Protein AF-A0A2A5YF59-F1 (afdb_monomer)

Mean predicted aligned error: 19.96 Å

pLDDT: mean 75.87, std 20.62, range [28.53, 96.19]

Secondary structure (DSSP, 8-state):
-HHHHHHHHHHHHHTTT----HHHHHHHHHHHHHHHS-TTSPPPPHHHHHHHHHHHHHHGGGS-HHHHHHHHHHHGGG---HHHHHHHHTS-HHHHHHHHTT----HHHHHHHGGGS-HHHHHHHHH-SS--HHHHHHHHTS-GGGG------------------S-----------------PPPP--HHHHHHHHHHHHHHHHTS--TT--------PPPPPS---EEE-TTSBEEEESSS-HHHHTT-BSSSPPPTT--EE-HHHHHHHHTT--EEEEEEEE-SSTT-EEEEEEE-----TT-

Solvent-accessible surface area (backbone atoms only — not comparable to full-atom values): 18679 Å² total; per-residue (Å²): 130,65,71,62,59,53,51,49,52,47,63,70,51,37,70,84,78,45,94,71,52,67,67,57,55,44,50,52,45,51,50,51,41,42,71,39,34,27,86,92,50,78,68,52,58,67,69,63,52,49,53,44,50,52,50,42,61,71,40,50,83,80,48,55,69,67,55,53,31,50,52,36,55,73,43,27,74,53,36,37,16,69,66,58,50,51,56,36,27,70,48,58,68,69,36,7,42,46,31,51,76,32,46,45,70,60,38,66,58,48,38,71,44,53,86,75,46,37,46,62,30,51,43,45,48,69,73,45,88,82,60,37,71,56,26,52,61,51,51,66,74,57,59,73,77,40,69,60,79,77,82,66,85,75,75,84,79,77,96,75,92,74,89,79,78,94,81,86,83,83,85,89,80,86,90,85,82,92,79,88,75,81,86,73,83,85,77,90,54,69,64,57,56,50,54,48,50,53,52,47,50,53,54,53,70,70,46,75,71,94,83,70,85,74,94,67,83,66,88,73,73,77,59,60,95,69,66,56,72,43,57,51,98,75,28,33,24,74,43,63,80,53,65,66,58,87,82,50,49,70,47,40,38,52,48,49,44,55,95,96,49,57,18,20,36,66,66,39,12,52,26,48,75,68,65,41,58,50,70,71,28,47,30,38,38,70,64,77,73,71,43,45,83,43,75,43,65,52,70,73,82,78,64,92,89,112

Structure (mmCIF, N/CA/C/O backbone):
data_AF-A0A2A5YF59-F1
#
_entry.id   AF-A0A2A5YF59-F1
#
loop_
_atom_site.group_PDB
_atom_site.id
_atom_site.type_symbol
_atom_site.label_atom_id
_atom_site.label_alt_id
_atom_site.label_comp_id
_atom_site.label_asym_id
_atom_site.label_entity_id
_atom_site.label_seq_id
_atom_site.pdbx_PDB_ins_code
_atom_site.Cartn_x
_atom_site.Cartn_y
_atom_site.Cartn_z
_atom_site.occupancy
_atom_site.B_iso_or_equiv
_atom_site.auth_seq_id
_atom_site.auth_comp_id
_atom_site.auth_asym_id
_atom_site.auth_atom_id
_atom_site.pdbx_PDB_model_num
ATOM 1 N N . MET A 1 1 ? -22.361 -4.235 18.752 1.00 52.78 1 MET A N 1
ATOM 2 C CA . MET A 1 1 ? -22.429 -3.842 17.328 1.00 52.78 1 MET A CA 1
ATOM 3 C C . MET A 1 1 ? -22.377 -2.321 17.103 1.00 52.78 1 MET A C 1
ATOM 5 O O . MET A 1 1 ? -22.305 -1.911 15.962 1.00 52.78 1 MET A O 1
ATOM 9 N N . VAL A 1 2 ? -22.325 -1.484 18.154 1.00 52.00 2 VAL A N 1
ATOM 10 C CA . VAL A 1 2 ? -22.387 -0.007 18.033 1.00 52.00 2 VAL A CA 1
ATOM 11 C C . VAL A 1 2 ? -21.033 0.644 17.657 1.00 52.00 2 VAL A C 1
ATOM 13 O O . VAL A 1 2 ? -20.991 1.574 16.868 1.00 52.00 2 VAL A O 1
ATOM 16 N N . ARG A 1 3 ? -19.894 0.083 18.103 1.00 67.50 3 ARG A N 1
ATOM 17 C CA . ARG A 1 3 ? -18.553 0.694 17.927 1.00 67.50 3 ARG A CA 1
ATOM 18 C C . ARG A 1 3 ? -18.054 0.870 16.484 1.00 67.50 3 ARG A C 1
ATOM 20 O O . ARG A 1 3 ? -17.292 1.796 16.241 1.00 67.50 3 ARG A O 1
ATOM 27 N N . PHE A 1 4 ? -18.392 -0.036 15.564 1.00 71.12 4 PHE A N 1
ATOM 28 C CA . PHE A 1 4 ? -17.886 0.029 14.183 1.00 71.12 4 PHE A CA 1
ATOM 29 C C . PHE A 1 4 ? -18.561 1.154 13.400 1.00 71.12 4 PHE A C 1
ATOM 31 O O . PHE A 1 4 ? -17.877 1.976 12.797 1.00 71.12 4 PHE A O 1
ATOM 38 N N . ASN A 1 5 ? -19.889 1.229 13.504 1.00 73.88 5 ASN A N 1
ATOM 39 C CA . ASN A 1 5 ? -20.671 2.259 12.841 1.00 73.88 5 ASN A CA 1
ATOM 40 C C . ASN A 1 5 ? -20.285 3.660 13.353 1.00 73.88 5 ASN A C 1
ATOM 42 O O . ASN A 1 5 ? -20.086 4.576 12.562 1.00 73.88 5 ASN A O 1
ATOM 46 N N . ASP A 1 6 ? -20.042 3.807 14.663 1.00 75.75 6 ASP A N 1
ATOM 47 C CA . ASP A 1 6 ? -19.569 5.068 15.253 1.00 75.75 6 ASP A CA 1
ATOM 48 C C . ASP A 1 6 ? -18.185 5.492 14.722 1.00 75.75 6 ASP A C 1
ATOM 50 O O . ASP A 1 6 ? -17.967 6.668 14.419 1.00 75.75 6 ASP A O 1
ATOM 54 N N . LEU A 1 7 ? -17.242 4.548 14.581 1.00 75.62 7 LEU A N 1
ATOM 55 C CA . LEU A 1 7 ? -15.909 4.814 14.020 1.00 75.62 7 LEU A CA 1
ATOM 56 C C . LEU A 1 7 ? -15.996 5.207 12.545 1.00 75.62 7 LEU A C 1
ATOM 58 O O . LEU A 1 7 ? -15.374 6.186 12.137 1.00 75.62 7 LEU A O 1
ATOM 62 N N . MET A 1 8 ? -16.797 4.488 11.760 1.00 80.12 8 MET A N 1
ATOM 63 C CA . MET A 1 8 ? -17.016 4.793 10.350 1.00 80.12 8 MET A CA 1
ATOM 64 C C . MET A 1 8 ? -17.666 6.169 10.174 1.00 80.12 8 MET A C 1
ATOM 66 O O . MET A 1 8 ? -17.138 7.000 9.437 1.00 80.12 8 MET A O 1
ATOM 70 N N . HIS A 1 9 ? -18.749 6.461 10.900 1.00 78.69 9 HIS A N 1
ATOM 71 C CA . HIS A 1 9 ? -19.383 7.779 10.884 1.00 78.69 9 HIS A CA 1
ATOM 72 C C . HIS A 1 9 ? -18.416 8.884 11.303 1.00 78.69 9 HIS A C 1
ATOM 74 O O . HIS A 1 9 ? -18.425 9.956 10.703 1.00 78.69 9 HIS A O 1
ATOM 80 N N . THR A 1 10 ? -17.545 8.628 12.281 1.00 75.25 10 THR A N 1
ATOM 81 C CA . THR A 1 10 ? -16.514 9.588 12.688 1.00 75.25 10 THR A CA 1
ATOM 82 C C . THR A 1 10 ? -15.515 9.843 11.563 1.00 75.25 10 THR A C 1
ATOM 84 O O . THR A 1 10 ? -15.233 10.999 11.269 1.00 75.25 10 THR A O 1
ATOM 87 N N . VAL A 1 11 ? -15.009 8.803 10.893 1.00 73.00 11 VAL A N 1
ATOM 88 C CA . VAL A 1 11 ? -14.063 8.947 9.771 1.00 73.00 11 VAL A CA 1
ATOM 89 C C . VAL A 1 11 ? -14.709 9.676 8.591 1.00 73.00 11 VAL A C 1
ATOM 91 O O . VAL A 1 11 ? -14.098 10.574 8.010 1.00 73.00 11 VAL A O 1
ATOM 94 N N . LEU A 1 12 ? -15.962 9.347 8.270 1.00 75.69 12 LEU A N 1
ATOM 95 C CA . LEU A 1 12 ? -16.717 10.004 7.202 1.00 75.69 12 LEU A CA 1
ATOM 96 C C . LEU A 1 12 ? -17.060 11.465 7.550 1.00 75.69 12 LEU A C 1
ATOM 98 O O . LEU A 1 12 ? -17.022 12.325 6.674 1.00 75.69 12 LEU A O 1
ATOM 102 N N . ALA A 1 13 ? -17.338 11.779 8.821 1.00 71.12 13 ALA A N 1
ATOM 103 C CA . ALA A 1 13 ? -17.660 13.134 9.276 1.00 71.12 13 ALA A CA 1
ATOM 104 C C . ALA A 1 13 ? -16.427 14.016 9.541 1.00 71.12 13 ALA A C 1
ATOM 106 O O . ALA A 1 13 ? -16.534 15.246 9.485 1.00 71.12 13 ALA A O 1
ATOM 107 N N . ALA A 1 14 ? -15.268 13.418 9.839 1.00 61.59 14 ALA A N 1
ATOM 108 C CA . ALA A 1 14 ? -14.041 14.120 10.210 1.00 61.59 14 ALA A CA 1
ATOM 109 C C . ALA A 1 14 ? -13.565 15.093 9.121 1.00 61.59 14 ALA A C 1
ATOM 111 O O . ALA A 1 14 ? -13.028 16.148 9.451 1.00 61.59 14 ALA A O 1
ATOM 112 N N . GLU A 1 15 ? -13.811 14.824 7.840 1.00 56.94 15 GLU A N 1
ATOM 113 C CA . GLU A 1 15 ? -13.407 15.732 6.757 1.00 56.94 15 GLU A CA 1
ATOM 114 C C . GLU A 1 15 ? -14.079 17.109 6.842 1.00 56.94 15 GLU A C 1
ATOM 116 O O . GLU A 1 15 ? -13.433 18.125 6.598 1.00 56.94 15 GLU A O 1
ATOM 121 N N . ASN A 1 16 ? -15.350 17.173 7.248 1.00 52.47 16 ASN A N 1
ATOM 122 C CA . ASN A 1 16 ? -16.091 18.437 7.235 1.00 52.47 16 ASN A CA 1
ATOM 123 C C . ASN A 1 16 ? -15.632 19.420 8.322 1.00 52.47 16 ASN A C 1
ATOM 125 O O . ASN A 1 16 ? -16.051 20.576 8.307 1.00 52.47 16 ASN A O 1
ATOM 129 N N . ARG A 1 17 ? -14.828 18.976 9.301 1.00 51.97 17 ARG A N 1
ATOM 130 C CA . ARG A 1 17 ? -14.460 19.797 10.471 1.00 51.97 17 ARG A CA 1
ATOM 131 C C . ARG A 1 17 ? -13.005 19.696 10.915 1.00 51.97 17 ARG A C 1
ATOM 133 O O . ARG A 1 17 ? -12.557 20.581 11.637 1.00 51.97 17 ARG A O 1
ATOM 140 N N . SER A 1 18 ? -12.278 18.639 10.557 1.00 52.59 18 SER A N 1
ATOM 141 C CA . SER A 1 18 ? -10.942 18.372 11.100 1.00 52.59 18 SER A CA 1
ATOM 142 C C . SER A 1 18 ? -9.870 18.509 10.022 1.00 52.59 18 SER A C 1
ATOM 144 O O . SER A 1 18 ? -9.992 17.955 8.934 1.00 52.59 18 SER A O 1
ATOM 146 N N . GLY A 1 19 ? -8.793 19.234 10.328 1.00 58.47 19 GLY A N 1
ATOM 147 C CA . GLY A 1 19 ? -7.628 19.416 9.451 1.00 58.47 19 GLY A CA 1
ATOM 148 C C . GLY A 1 19 ? -6.766 18.156 9.274 1.00 58.47 19 GLY A C 1
ATOM 149 O O . GLY A 1 19 ? -5.544 18.259 9.208 1.00 58.47 19 GLY A O 1
ATOM 150 N N . LEU A 1 20 ? -7.373 16.966 9.260 1.00 63.41 20 LEU A N 1
ATOM 151 C CA . LEU A 1 20 ? -6.695 15.696 9.009 1.00 63.41 20 LEU A CA 1
ATOM 152 C C . LEU A 1 20 ? -6.166 15.647 7.570 1.00 63.41 20 LEU A C 1
ATOM 154 O O . LEU A 1 20 ? -6.836 16.061 6.623 1.00 63.41 20 LEU A O 1
ATOM 158 N N . SER A 1 21 ? -4.960 15.100 7.395 1.00 83.19 21 SER A N 1
ATOM 159 C CA . SER A 1 21 ? -4.373 14.950 6.062 1.00 83.19 21 SER A CA 1
ATOM 160 C C . SER A 1 21 ? -5.161 13.937 5.219 1.00 83.19 21 SER A C 1
ATOM 162 O O . SER A 1 21 ? -5.660 12.933 5.738 1.00 83.19 21 SER A O 1
ATOM 164 N N . ALA A 1 22 ? -5.223 14.152 3.900 1.00 86.19 22 ALA A N 1
ATOM 165 C CA . ALA A 1 22 ? -5.874 13.223 2.969 1.00 86.19 22 ALA A CA 1
ATOM 166 C C . ALA A 1 22 ? -5.293 11.797 3.056 1.00 86.19 22 ALA A C 1
ATOM 168 O O . ALA A 1 22 ? -6.031 10.821 2.941 1.00 86.19 22 ALA A O 1
ATOM 169 N N . VAL A 1 23 ? -3.987 11.678 3.325 1.00 86.81 23 VAL A N 1
ATOM 170 C CA . VAL A 1 23 ? -3.290 10.394 3.505 1.00 86.81 23 VAL A CA 1
ATOM 171 C C . VAL A 1 23 ? -3.780 9.663 4.758 1.00 86.81 23 VAL A C 1
ATOM 173 O O . VAL A 1 23 ? -3.965 8.448 4.730 1.00 86.81 23 VAL A O 1
ATOM 176 N N . THR A 1 24 ? -4.028 10.387 5.852 1.00 88.81 24 THR A N 1
ATOM 177 C CA . THR A 1 24 ? -4.543 9.794 7.094 1.00 88.81 24 THR A CA 1
ATOM 178 C C . THR A 1 24 ? -5.964 9.269 6.906 1.00 88.81 24 THR A C 1
ATOM 180 O O . THR A 1 24 ? -6.237 8.130 7.275 1.00 88.81 24 THR A O 1
ATOM 183 N N . LEU A 1 25 ? -6.848 10.056 6.282 1.00 89.94 25 LEU A N 1
ATOM 184 C CA . LEU A 1 25 ? -8.227 9.632 5.998 1.00 89.94 25 LEU A CA 1
ATOM 185 C C . LEU A 1 25 ? -8.266 8.434 5.042 1.00 89.94 25 LEU A C 1
ATOM 187 O O . LEU A 1 25 ? -9.056 7.513 5.238 1.00 89.94 25 LEU A O 1
ATOM 191 N N . TRP A 1 26 ? -7.383 8.419 4.040 1.00 93.81 26 TRP A N 1
ATOM 192 C CA . TRP A 1 26 ? -7.228 7.288 3.128 1.00 93.81 26 TRP A CA 1
ATOM 193 C C . TRP A 1 26 ? -6.866 6.010 3.883 1.00 93.81 26 TRP A C 1
ATOM 195 O O . TRP A 1 26 ? -7.564 5.008 3.748 1.00 93.81 26 TRP A O 1
ATOM 205 N N . ARG A 1 27 ? -5.821 6.056 4.721 1.00 93.38 27 ARG A N 1
ATOM 206 C CA . ARG A 1 27 ? -5.392 4.905 5.530 1.00 93.38 27 ARG A CA 1
ATOM 207 C C . ARG A 1 27 ? -6.504 4.415 6.452 1.00 93.38 27 ARG A C 1
ATOM 209 O O . ARG A 1 27 ? -6.772 3.225 6.469 1.00 93.38 27 ARG A O 1
ATOM 216 N N . GLN A 1 28 ? -7.225 5.322 7.113 1.00 90.75 28 GLN A N 1
ATOM 217 C CA . GLN A 1 28 ? -8.364 4.958 7.963 1.00 90.75 28 GLN A CA 1
ATOM 218 C C . GLN A 1 28 ? -9.474 4.230 7.190 1.00 90.75 28 GLN A C 1
ATOM 220 O O . GLN A 1 28 ? -9.978 3.214 7.661 1.00 90.75 28 GLN A O 1
ATOM 225 N N . CYS A 1 29 ? -9.841 4.708 5.996 1.00 93.69 29 CYS A N 1
ATOM 226 C CA . CYS A 1 29 ? -10.851 4.043 5.165 1.00 93.69 29 CYS A CA 1
ATOM 227 C C . CYS A 1 29 ? -10.374 2.660 4.695 1.00 93.69 29 CYS A C 1
ATOM 229 O O . CYS A 1 29 ? -11.133 1.691 4.742 1.00 93.69 29 CYS A O 1
ATOM 231 N N . VAL A 1 30 ? -9.106 2.557 4.283 1.00 95.12 30 VAL A N 1
ATOM 232 C CA . VAL A 1 30 ? -8.488 1.279 3.912 1.00 95.12 30 VAL A CA 1
ATOM 233 C C . VAL A 1 30 ? -8.468 0.311 5.097 1.00 95.12 30 VAL A C 1
ATOM 235 O O . VAL A 1 30 ? -8.823 -0.853 4.928 1.00 95.12 30 VAL A O 1
ATOM 238 N N . ASP A 1 31 ? -8.103 0.771 6.291 1.00 92.62 31 ASP A N 1
ATOM 239 C CA . ASP A 1 31 ? -8.040 -0.061 7.493 1.00 92.62 31 ASP A CA 1
ATOM 240 C C . ASP A 1 31 ? -9.421 -0.576 7.906 1.00 92.62 31 ASP A C 1
ATOM 242 O O . ASP A 1 31 ? -9.550 -1.751 8.254 1.00 92.62 31 ASP A O 1
ATOM 246 N N . LEU A 1 32 ? -10.463 0.261 7.821 1.00 92.50 32 LEU A N 1
ATOM 247 C CA . LEU A 1 32 ? -11.843 -0.158 8.088 1.00 92.50 32 LEU A CA 1
ATOM 248 C C . LEU A 1 32 ? -12.274 -1.273 7.126 1.00 92.50 32 LEU A C 1
ATOM 250 O O . LEU A 1 32 ? -12.745 -2.319 7.574 1.00 92.50 32 LEU A O 1
ATOM 254 N N . LEU A 1 33 ? -12.040 -1.102 5.823 1.00 92.88 33 LEU A N 1
ATOM 255 C CA . LEU A 1 33 ? -12.350 -2.137 4.834 1.00 92.88 33 LEU A CA 1
ATOM 256 C C . LEU A 1 33 ? -11.516 -3.408 5.057 1.00 92.88 33 LEU A C 1
ATOM 258 O O . LEU A 1 33 ? -12.057 -4.509 5.050 1.00 92.88 33 LEU A O 1
ATOM 262 N N . ALA A 1 34 ? -10.214 -3.294 5.325 1.00 91.50 34 ALA A N 1
ATOM 263 C CA . ALA A 1 34 ? -9.344 -4.452 5.538 1.00 91.50 34 ALA A CA 1
ATOM 264 C C . ALA A 1 34 ? -9.721 -5.269 6.789 1.00 91.50 34 ALA A C 1
ATOM 266 O O . ALA A 1 34 ? -9.528 -6.488 6.825 1.00 91.50 34 ALA A O 1
ATOM 267 N N . GLN A 1 35 ? -10.251 -4.610 7.822 1.00 89.50 35 GLN A N 1
ATOM 268 C CA . GLN A 1 35 ? -10.677 -5.260 9.060 1.00 89.50 35 GLN A CA 1
ATOM 269 C C . GLN A 1 35 ? -12.061 -5.912 8.944 1.00 89.50 35 GLN A C 1
ATOM 271 O O . GLN A 1 35 ? -12.265 -6.984 9.527 1.00 89.50 35 GLN A O 1
ATOM 276 N N . HIS A 1 36 ? -12.987 -5.285 8.209 1.00 88.50 36 HIS A N 1
ATOM 277 C CA . HIS A 1 36 ? -14.412 -5.626 8.249 1.00 88.50 36 HIS A CA 1
ATOM 278 C C . HIS A 1 36 ? -14.965 -6.254 6.964 1.00 88.50 36 HIS A C 1
ATOM 280 O O . HIS A 1 36 ? -15.840 -7.111 7.056 1.00 88.50 36 HIS A O 1
ATOM 286 N N . ASP A 1 37 ? -14.433 -5.927 5.786 1.00 88.06 37 ASP A N 1
ATOM 287 C CA . ASP A 1 37 ? -14.817 -6.570 4.523 1.00 88.06 37 ASP A CA 1
ATOM 288 C C . ASP A 1 37 ? -13.999 -7.850 4.317 1.00 88.06 37 ASP A C 1
ATOM 290 O O . ASP A 1 37 ? -13.105 -7.912 3.478 1.00 88.06 37 ASP A O 1
ATOM 294 N N . ARG A 1 38 ? -14.234 -8.875 5.144 1.00 82.31 38 ARG A N 1
ATOM 295 C CA . ARG A 1 38 ? -13.498 -10.141 5.054 1.00 82.31 38 ARG A CA 1
ATOM 296 C C . ARG A 1 38 ? -14.396 -11.307 4.675 1.00 82.31 38 ARG A C 1
ATOM 298 O O . ARG A 1 38 ? -15.416 -11.546 5.308 1.00 82.31 38 ARG A O 1
ATOM 305 N N . ALA A 1 39 ? -13.925 -12.106 3.721 1.00 72.56 39 ALA A N 1
ATOM 306 C CA . ALA A 1 39 ? -14.601 -13.318 3.260 1.00 72.56 39 ALA A CA 1
ATOM 307 C C . ALA A 1 39 ? -14.790 -14.400 4.341 1.00 72.56 39 ALA A C 1
ATOM 309 O O . ALA A 1 39 ? -15.652 -15.261 4.206 1.00 72.56 39 ALA A O 1
ATOM 310 N N . ASP A 1 40 ? -13.968 -14.388 5.395 1.00 72.62 40 ASP A N 1
ATOM 311 C CA . ASP A 1 40 ? -13.995 -15.368 6.487 1.00 72.62 40 ASP A CA 1
ATOM 312 C C . ASP A 1 40 ? -14.854 -14.931 7.688 1.00 72.62 40 ASP A C 1
ATOM 314 O O . ASP A 1 40 ? -14.865 -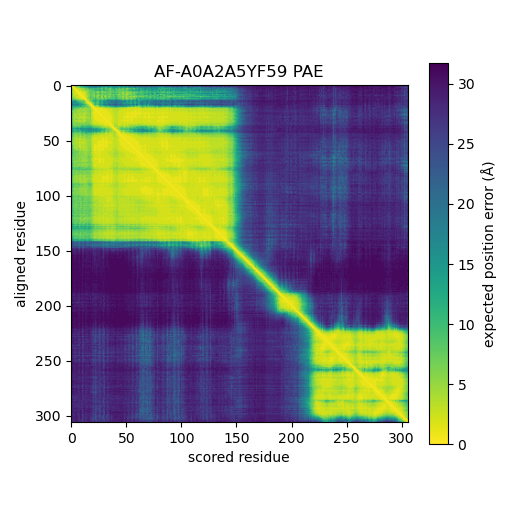15.608 8.718 1.00 72.62 40 ASP A O 1
ATOM 318 N N . ARG A 1 41 ? -15.559 -13.796 7.590 1.00 74.38 41 ARG A N 1
ATOM 319 C CA . ARG A 1 41 ? -16.401 -13.230 8.655 1.00 74.38 41 ARG A CA 1
ATOM 320 C C . ARG A 1 41 ? -17.742 -12.752 8.096 1.00 74.38 41 ARG A C 1
ATOM 322 O O . ARG A 1 41 ? -17.963 -12.787 6.892 1.00 74.38 41 ARG A O 1
ATOM 329 N N . SER A 1 42 ? -18.643 -12.308 8.981 1.00 69.81 42 SER A N 1
ATOM 330 C CA . SER A 1 42 ? -19.843 -11.578 8.554 1.00 69.81 42 SER A CA 1
ATOM 331 C C . SER A 1 42 ? -19.432 -10.432 7.642 1.00 69.81 42 SER A C 1
ATOM 333 O O . SER A 1 42 ? -18.649 -9.575 8.055 1.00 69.81 42 SER A O 1
ATOM 335 N N . ALA A 1 43 ? -19.971 -10.449 6.426 1.00 72.12 43 ALA A N 1
ATOM 336 C CA . ALA A 1 43 ? -19.741 -9.408 5.447 1.00 72.12 43 ALA A CA 1
ATOM 337 C C . ALA A 1 43 ? -20.202 -8.055 6.002 1.00 72.12 43 ALA A C 1
ATOM 339 O O . ALA A 1 43 ? -21.252 -7.952 6.645 1.00 72.12 43 ALA A O 1
ATOM 340 N N . MET A 1 44 ? -19.390 -7.031 5.753 1.00 84.94 44 MET A N 1
ATOM 341 C CA . MET A 1 44 ? -19.785 -5.640 5.925 1.00 84.94 44 MET A CA 1
ATOM 342 C C . MET A 1 44 ? -21.049 -5.368 5.091 1.00 84.94 44 MET A C 1
ATOM 344 O O . MET A 1 44 ? -21.119 -5.869 3.966 1.00 84.94 44 MET A O 1
ATOM 348 N N . PRO A 1 45 ? -22.038 -4.608 5.599 1.00 88.19 45 PRO A N 1
ATOM 349 C CA . PRO A 1 45 ? -23.197 -4.224 4.801 1.00 88.19 45 PRO A CA 1
ATOM 350 C C . PRO A 1 45 ? -22.765 -3.513 3.515 1.00 88.19 45 PRO A C 1
ATOM 352 O O . PRO A 1 45 ? -21.855 -2.680 3.546 1.00 88.19 45 PRO A O 1
ATOM 355 N N . ASP A 1 46 ? -23.428 -3.828 2.402 1.00 88.44 46 ASP A N 1
ATOM 356 C CA . ASP A 1 46 ? -23.052 -3.309 1.082 1.00 88.44 46 ASP A CA 1
ATOM 357 C C . ASP A 1 46 ? -23.042 -1.771 1.054 1.00 88.44 46 ASP A C 1
ATOM 359 O O . ASP A 1 46 ? -22.084 -1.181 0.566 1.00 88.44 46 ASP A O 1
ATOM 363 N N . GLU A 1 47 ? -24.035 -1.127 1.678 1.00 89.31 47 GLU A N 1
ATOM 364 C CA . GLU A 1 47 ? -24.140 0.338 1.755 1.00 89.31 47 GLU A CA 1
ATOM 365 C C . GLU A 1 47 ? -22.925 0.988 2.434 1.00 89.31 47 GLU A C 1
ATOM 367 O O . GLU A 1 47 ? -22.362 1.961 1.935 1.00 89.31 47 GLU A O 1
ATOM 372 N N . GLU A 1 48 ? -22.486 0.444 3.571 1.00 89.12 48 GLU A N 1
ATOM 373 C CA . GLU A 1 48 ? -21.345 0.979 4.316 1.00 89.12 48 GLU A CA 1
ATOM 374 C C . GLU A 1 48 ? -20.043 0.801 3.529 1.00 89.12 48 GLU A C 1
ATOM 376 O O . GLU A 1 48 ? -19.175 1.681 3.493 1.00 89.12 48 GLU A O 1
ATOM 381 N N . ARG A 1 49 ? -19.902 -0.363 2.892 1.00 92.56 49 ARG A N 1
ATOM 382 C CA . ARG A 1 49 ? -18.748 -0.695 2.065 1.00 92.56 49 ARG A CA 1
ATOM 383 C C . ARG A 1 49 ? -18.650 0.245 0.868 1.00 92.56 49 ARG A C 1
ATOM 385 O O . ARG A 1 49 ? -17.564 0.758 0.598 1.00 92.56 49 ARG A O 1
ATOM 392 N N . ASP A 1 50 ? -19.764 0.491 0.190 1.00 93.00 50 ASP A N 1
ATOM 393 C CA . ASP A 1 50 ? -19.824 1.367 -0.977 1.00 93.00 50 ASP A CA 1
ATOM 394 C C . ASP A 1 50 ? -19.495 2.817 -0.587 1.00 93.00 50 ASP A C 1
ATOM 396 O O . ASP A 1 50 ? -18.672 3.450 -1.246 1.00 93.00 50 ASP A O 1
ATOM 400 N N . LEU A 1 51 ? -19.982 3.299 0.566 1.00 93.81 51 LEU A N 1
ATOM 401 C CA . LEU A 1 51 ? -19.604 4.612 1.111 1.00 93.81 51 LEU A CA 1
ATOM 402 C C . LEU A 1 51 ? -18.090 4.751 1.341 1.00 93.81 51 LEU A C 1
ATOM 404 O O . LEU A 1 51 ? -17.503 5.788 1.019 1.00 93.81 51 LEU A O 1
ATOM 408 N N . LEU A 1 52 ? -17.431 3.725 1.891 1.00 93.88 52 LEU A N 1
ATOM 409 C CA . LEU A 1 52 ? -15.976 3.738 2.079 1.00 93.88 52 LEU A CA 1
ATOM 410 C C . LEU A 1 52 ? -15.215 3.666 0.748 1.00 93.88 52 LEU A C 1
ATOM 412 O O . LEU A 1 52 ? -14.177 4.315 0.603 1.00 93.88 52 LEU A O 1
ATOM 416 N N . LEU A 1 53 ? -15.710 2.910 -0.233 1.00 95.56 53 LEU A N 1
ATOM 417 C CA . LEU A 1 53 ? -15.100 2.828 -1.563 1.00 95.56 53 LEU A CA 1
ATOM 418 C C . LEU A 1 53 ? -15.227 4.145 -2.335 1.00 95.56 53 LEU A C 1
ATOM 420 O O . LEU A 1 53 ? -14.235 4.604 -2.908 1.00 95.56 53 LEU A O 1
ATOM 424 N N . ASP A 1 54 ? -16.392 4.790 -2.294 1.00 95.31 54 ASP A N 1
ATOM 425 C CA . ASP A 1 54 ? -16.617 6.122 -2.866 1.00 95.31 54 ASP A CA 1
ATOM 426 C C . ASP A 1 54 ? -15.698 7.153 -2.212 1.00 95.31 54 ASP A C 1
ATOM 428 O O . ASP A 1 54 ? -15.067 7.984 -2.877 1.00 95.31 54 ASP A O 1
ATOM 432 N N . ARG A 1 55 ? -15.538 7.045 -0.891 1.00 93.31 55 ARG A N 1
ATOM 433 C CA . ARG A 1 55 ? -14.623 7.888 -0.132 1.00 93.31 55 ARG A CA 1
ATOM 434 C C . ARG A 1 55 ? -13.174 7.707 -0.573 1.00 93.31 55 ARG A C 1
ATOM 436 O O . ARG A 1 55 ? -12.469 8.696 -0.791 1.00 93.31 55 ARG A O 1
ATOM 443 N N . LEU A 1 56 ? -12.725 6.465 -0.734 1.00 96.19 56 LEU A N 1
ATOM 444 C CA . LEU A 1 56 ? -11.398 6.178 -1.271 1.00 96.19 56 LEU A CA 1
ATOM 445 C C . LEU A 1 56 ? -11.253 6.716 -2.699 1.00 96.19 56 LEU A C 1
ATOM 447 O O . LEU A 1 56 ? -10.241 7.342 -3.006 1.00 96.19 56 LEU A O 1
ATOM 451 N N . ALA A 1 57 ? -12.255 6.556 -3.564 1.00 95.50 57 ALA A N 1
ATOM 452 C CA . ALA A 1 57 ? -12.217 7.091 -4.924 1.00 95.50 57 ALA A CA 1
ATOM 453 C C . ALA A 1 57 ? -12.037 8.621 -4.943 1.00 95.50 57 ALA A C 1
ATOM 455 O O . ALA A 1 57 ? -11.210 9.123 -5.706 1.00 95.50 57 ALA A O 1
ATOM 456 N N . ALA A 1 58 ? -12.722 9.347 -4.053 1.00 94.06 58 ALA A N 1
ATOM 457 C CA . ALA A 1 58 ? -12.593 10.800 -3.906 1.00 94.06 58 ALA A CA 1
ATOM 458 C C . ALA A 1 58 ? -11.227 11.246 -3.344 1.00 94.06 58 ALA A C 1
ATOM 460 O O . ALA A 1 58 ? -10.726 12.323 -3.679 1.00 94.06 58 ALA A O 1
ATOM 461 N N . LEU A 1 59 ? -10.605 10.429 -2.488 1.00 93.12 59 LEU A N 1
ATOM 462 C CA . LEU A 1 59 ? -9.280 10.699 -1.922 1.00 93.12 59 LEU A CA 1
ATOM 463 C C . LEU A 1 59 ? -8.140 10.337 -2.882 1.00 93.12 59 LEU A C 1
ATOM 465 O O . LEU A 1 59 ? -7.105 11.001 -2.858 1.00 93.12 59 LEU A O 1
ATOM 469 N N . ARG A 1 60 ? -8.324 9.338 -3.755 1.00 93.38 60 ARG A N 1
ATOM 470 C CA . ARG A 1 60 ? -7.311 8.837 -4.702 1.00 93.38 60 ARG A CA 1
ATOM 471 C C . ARG A 1 60 ? -6.521 9.939 -5.435 1.00 93.38 60 ARG A C 1
ATOM 473 O O . ARG A 1 60 ? -5.292 9.841 -5.408 1.00 93.38 60 ARG A O 1
ATOM 480 N N . PRO A 1 61 ? -7.136 10.972 -6.056 1.00 92.19 61 PRO A N 1
ATOM 481 C CA . PRO A 1 61 ? -6.390 12.014 -6.773 1.00 92.19 61 PRO A CA 1
ATOM 482 C C . PRO A 1 61 ? -5.559 12.930 -5.861 1.00 92.19 61 PRO A C 1
ATOM 484 O O . PRO A 1 61 ? -4.650 13.596 -6.344 1.00 92.19 61 PRO A O 1
ATOM 487 N N . LYS A 1 62 ? -5.837 12.961 -4.551 1.00 89.81 62 LYS A N 1
ATOM 488 C CA . LYS A 1 62 ? -5.081 13.748 -3.560 1.00 89.81 62 LYS A CA 1
ATOM 489 C C . LYS A 1 62 ? -3.827 13.022 -3.059 1.00 89.81 62 LYS A C 1
ATOM 491 O O . LYS A 1 62 ? -3.028 13.621 -2.344 1.00 89.81 62 LYS A O 1
ATOM 496 N N . LEU A 1 63 ? -3.675 11.735 -3.381 1.00 90.88 63 LEU A N 1
ATOM 497 C CA . LEU A 1 63 ? -2.528 10.921 -2.990 1.00 90.88 63 LEU A CA 1
ATOM 498 C C . LEU A 1 63 ? -1.570 10.735 -4.166 1.00 90.88 63 LEU A C 1
ATOM 500 O O . LEU A 1 63 ? -1.989 10.535 -5.308 1.00 90.88 63 LEU A O 1
ATOM 504 N N . SER A 1 64 ? -0.272 10.711 -3.873 1.00 90.94 64 SER A N 1
ATOM 505 C CA . SER A 1 64 ? 0.724 10.277 -4.847 1.00 90.94 64 SER A CA 1
ATOM 506 C C . SER A 1 64 ? 0.643 8.765 -5.074 1.00 90.94 64 SER A C 1
ATOM 508 O O . SER A 1 64 ? 0.198 7.997 -4.217 1.00 90.94 64 SER A O 1
ATOM 510 N N . GLU A 1 65 ? 1.110 8.315 -6.236 1.00 87.06 65 GLU A N 1
ATOM 511 C CA . GLU A 1 65 ? 1.222 6.888 -6.552 1.00 87.06 65 GLU A CA 1
ATOM 512 C C . GLU A 1 65 ? 2.059 6.143 -5.499 1.00 87.06 65 GLU A C 1
ATOM 514 O O . GLU A 1 65 ? 1.650 5.089 -5.013 1.00 87.06 65 GLU A O 1
ATOM 519 N N . THR A 1 66 ? 3.164 6.748 -5.053 1.00 84.38 66 THR A N 1
ATOM 520 C CA . THR A 1 66 ? 4.030 6.222 -3.989 1.00 84.38 66 THR A CA 1
ATOM 521 C C . THR A 1 66 ? 3.277 6.007 -2.677 1.00 84.38 66 THR A C 1
ATOM 523 O O . THR A 1 66 ? 3.444 4.967 -2.045 1.00 84.38 66 THR A O 1
ATOM 526 N N . GLN A 1 67 ? 2.410 6.942 -2.273 1.00 89.81 67 GLN A N 1
ATOM 527 C CA . GLN A 1 67 ? 1.600 6.803 -1.055 1.00 89.81 67 GLN A CA 1
ATOM 528 C C . GLN A 1 67 ? 0.581 5.658 -1.170 1.00 89.81 67 GLN A C 1
ATOM 530 O O . GLN A 1 67 ? 0.371 4.908 -0.210 1.00 89.81 67 GLN A O 1
ATOM 535 N N . ARG A 1 68 ? -0.027 5.481 -2.352 1.00 94.44 68 ARG A N 1
ATOM 536 C CA . ARG A 1 68 ? -0.954 4.367 -2.608 1.00 94.44 68 ARG A CA 1
ATOM 537 C C . ARG A 1 68 ? -0.235 3.016 -2.597 1.00 94.44 68 ARG A C 1
ATOM 539 O O . ARG A 1 68 ? -0.730 2.080 -1.971 1.00 94.44 68 ARG A O 1
ATOM 546 N N . ILE A 1 69 ? 0.957 2.930 -3.198 1.00 91.69 69 ILE A N 1
ATOM 547 C CA . ILE A 1 69 ? 1.820 1.738 -3.126 1.00 91.69 69 ILE A CA 1
ATOM 548 C C . ILE A 1 69 ? 2.197 1.438 -1.673 1.00 91.69 69 ILE A C 1
ATOM 550 O O . ILE A 1 69 ? 2.055 0.297 -1.239 1.00 91.69 69 ILE A O 1
ATOM 554 N N . ALA A 1 70 ? 2.632 2.446 -0.909 1.00 88.75 70 ALA A N 1
ATOM 555 C CA . ALA A 1 70 ? 3.012 2.278 0.492 1.00 88.75 70 ALA A CA 1
ATOM 556 C C . ALA A 1 70 ? 1.864 1.687 1.321 1.00 88.75 70 ALA A C 1
ATOM 558 O O . ALA A 1 70 ? 2.084 0.750 2.079 1.00 88.75 70 ALA A O 1
ATOM 559 N N . THR A 1 71 ? 0.628 2.145 1.094 1.00 92.81 71 THR A N 1
ATOM 560 C CA . THR A 1 71 ? -0.559 1.597 1.771 1.00 92.81 71 THR A CA 1
ATOM 561 C C . THR A 1 71 ? -0.774 0.113 1.438 1.00 92.81 71 THR A C 1
ATOM 563 O O . THR A 1 71 ? -1.003 -0.699 2.333 1.00 92.81 71 THR A O 1
ATOM 566 N N . ALA A 1 72 ? -0.665 -0.275 0.162 1.00 92.69 72 ALA A N 1
ATOM 567 C CA . ALA A 1 72 ? -0.792 -1.677 -0.248 1.00 92.69 72 ALA A CA 1
ATOM 568 C C . ALA A 1 72 ? 0.330 -2.565 0.331 1.00 92.69 72 ALA A C 1
ATOM 570 O O . ALA A 1 72 ? 0.097 -3.718 0.700 1.00 92.69 72 ALA A O 1
ATOM 571 N N . VAL A 1 73 ? 1.548 -2.027 0.437 1.00 89.06 73 VAL A N 1
ATOM 572 C CA . VAL A 1 73 ? 2.702 -2.710 1.037 1.00 89.06 73 VAL A CA 1
ATOM 573 C C . VAL A 1 73 ? 2.517 -2.900 2.545 1.00 89.06 73 VAL A C 1
ATOM 575 O O . VAL A 1 73 ? 2.725 -4.011 3.031 1.00 89.06 73 VAL A O 1
ATOM 578 N N . GLU A 1 74 ? 2.077 -1.859 3.253 1.00 90.94 74 GLU A N 1
ATOM 579 C CA . GLU A 1 74 ? 1.830 -1.825 4.705 1.00 90.94 74 GLU A CA 1
ATOM 580 C C . GLU A 1 74 ? 0.693 -2.767 5.140 1.00 90.94 74 GLU A C 1
ATOM 582 O O . GLU A 1 74 ? 0.737 -3.398 6.203 1.00 90.94 74 GLU A O 1
ATOM 587 N N . LEU A 1 75 ? -0.326 -2.926 4.293 1.00 89.81 75 LEU A N 1
ATOM 588 C CA . LEU A 1 75 ? -1.348 -3.953 4.483 1.00 89.81 75 LEU A CA 1
ATOM 589 C C . LEU A 1 75 ? -0.749 -5.363 4.427 1.00 89.81 75 LEU A C 1
ATOM 591 O O . LEU A 1 75 ? -1.090 -6.216 5.253 1.00 89.81 75 LEU A O 1
ATOM 595 N N . GLY A 1 76 ? 0.135 -5.623 3.460 1.00 89.44 76 GLY A N 1
ATOM 596 C CA . GLY A 1 76 ? 0.769 -6.927 3.283 1.00 89.44 76 GLY A CA 1
ATOM 597 C C . GLY A 1 76 ? -0.256 -8.065 3.200 1.00 89.44 76 GLY A C 1
ATOM 598 O O . GLY A 1 76 ? -1.286 -7.951 2.537 1.00 89.44 76 GLY A O 1
ATOM 599 N N . GLY A 1 77 ? -0.010 -9.156 3.932 1.00 86.81 77 GLY A N 1
ATOM 600 C CA . GLY A 1 77 ? -0.915 -10.314 3.993 1.00 86.81 77 GLY A CA 1
ATOM 601 C C . GLY A 1 77 ? -2.264 -10.060 4.691 1.00 86.81 77 GLY A C 1
ATOM 602 O O . GLY A 1 77 ? -3.097 -10.973 4.758 1.00 86.81 77 GLY A O 1
ATOM 603 N N . ARG A 1 78 ? -2.493 -8.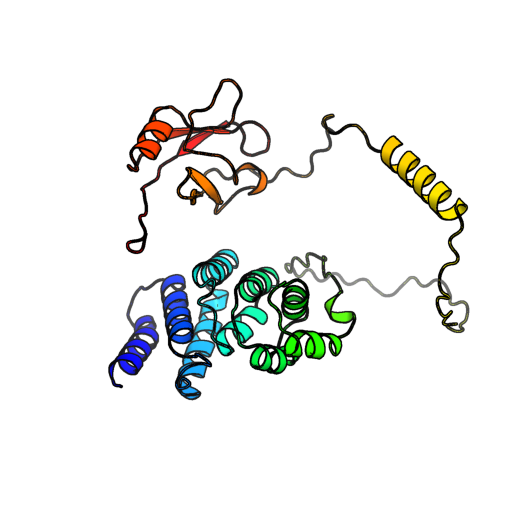846 5.223 1.00 90.12 78 ARG A N 1
ATOM 604 C CA . ARG A 1 78 ? -3.798 -8.401 5.741 1.00 90.12 78 ARG A CA 1
ATOM 605 C C . ARG A 1 78 ? -4.729 -7.904 4.634 1.00 90.12 78 ARG A C 1
ATOM 607 O O . ARG A 1 78 ? -5.921 -7.766 4.893 1.00 90.12 78 ARG A O 1
ATOM 614 N N . LEU A 1 79 ? -4.235 -7.694 3.409 1.00 92.88 79 LEU A N 1
ATOM 615 C CA . LEU A 1 79 ? -5.073 -7.378 2.251 1.00 92.88 79 LEU A CA 1
ATOM 616 C C . LEU A 1 79 ? -5.896 -8.611 1.841 1.00 92.88 79 LEU A C 1
ATOM 618 O O . LEU A 1 79 ? -5.498 -9.388 0.976 1.00 92.88 79 LEU A O 1
ATOM 622 N N . ARG A 1 80 ? -7.032 -8.803 2.516 1.00 92.88 80 ARG A N 1
ATOM 623 C CA . ARG A 1 80 ? -7.949 -9.944 2.344 1.00 92.88 80 ARG A CA 1
ATOM 624 C C . ARG A 1 80 ? -9.372 -9.539 1.969 1.00 92.88 80 ARG A C 1
ATOM 626 O O . ARG A 1 80 ? -10.254 -10.390 1.921 1.00 92.88 80 ARG A O 1
ATOM 633 N N . SER A 1 81 ? -9.589 -8.247 1.737 1.00 93.19 81 SER A N 1
ATOM 634 C CA . SER A 1 81 ? -10.877 -7.703 1.317 1.00 93.19 81 SER A CA 1
ATOM 635 C C . SER A 1 81 ? -11.021 -7.825 -0.200 1.00 93.19 81 SER A C 1
ATOM 637 O O . SER A 1 81 ? -10.214 -7.227 -0.922 1.00 93.19 81 SER A O 1
ATOM 639 N N . PRO A 1 82 ? -12.025 -8.571 -0.709 1.00 92.62 82 PRO A N 1
ATOM 640 C CA . PRO A 1 82 ? -12.301 -8.655 -2.144 1.00 92.62 82 PRO A CA 1
ATOM 641 C C . PRO A 1 82 ? -12.492 -7.273 -2.777 1.00 92.62 82 PRO A C 1
ATOM 643 O O . PRO A 1 82 ? -12.012 -7.010 -3.882 1.00 92.62 82 PRO A O 1
ATOM 646 N N . SER A 1 83 ? -13.134 -6.364 -2.046 1.00 94.19 83 SER A N 1
ATOM 647 C CA . SER A 1 83 ? -13.491 -5.035 -2.534 1.00 94.19 83 SER A CA 1
ATOM 648 C C . SER A 1 83 ? -12.281 -4.107 -2.601 1.00 94.19 83 SER A C 1
ATOM 650 O O . SER A 1 83 ? -12.088 -3.433 -3.613 1.00 94.19 83 SER A O 1
ATOM 652 N N . LEU A 1 84 ? -11.394 -4.135 -1.595 1.00 95.25 84 LEU A N 1
ATOM 653 C CA . LEU A 1 84 ? -10.107 -3.433 -1.661 1.00 95.25 84 LEU A CA 1
ATOM 654 C C . LEU A 1 84 ? -9.217 -3.981 -2.772 1.00 95.25 84 LEU A C 1
ATOM 656 O O . LEU A 1 84 ? -8.564 -3.212 -3.472 1.00 95.25 84 LEU A O 1
ATOM 660 N N . ILE A 1 85 ? -9.191 -5.301 -2.954 1.00 95.69 85 ILE A N 1
ATOM 661 C CA . ILE A 1 85 ? -8.408 -5.934 -4.017 1.00 95.69 85 ILE A CA 1
ATOM 662 C C . ILE A 1 85 ? -8.894 -5.452 -5.385 1.00 95.69 85 ILE A C 1
ATOM 664 O O . ILE A 1 85 ? -8.077 -5.004 -6.188 1.00 95.69 85 ILE A O 1
ATOM 668 N N . ARG A 1 86 ? -10.210 -5.447 -5.629 1.00 94.31 86 ARG A N 1
ATOM 669 C CA . ARG A 1 86 ? -10.801 -4.886 -6.856 1.00 94.31 86 ARG A CA 1
ATOM 670 C C . ARG A 1 86 ? -10.465 -3.401 -7.026 1.00 94.31 86 ARG A C 1
ATOM 672 O O . ARG A 1 86 ? -10.103 -2.967 -8.123 1.00 94.31 86 ARG A O 1
ATOM 679 N N . PHE A 1 87 ? -10.558 -2.631 -5.945 1.00 95.81 87 PHE A N 1
ATOM 680 C CA . PHE A 1 87 ? -10.280 -1.199 -5.945 1.00 95.81 87 PHE A CA 1
ATOM 681 C C . PHE A 1 87 ? -8.820 -0.884 -6.313 1.00 95.81 87 PHE A C 1
ATOM 683 O O . PHE A 1 87 ? -8.578 -0.018 -7.154 1.00 95.81 87 PHE A O 1
ATOM 690 N N . PHE A 1 88 ? -7.847 -1.600 -5.739 1.00 95.75 88 PHE A N 1
ATOM 691 C CA . PHE A 1 88 ? -6.427 -1.433 -6.067 1.00 95.75 88 PHE A CA 1
ATOM 692 C C . PHE A 1 88 ? -6.057 -2.018 -7.433 1.00 95.75 88 PHE A C 1
ATOM 694 O O . PHE A 1 88 ? -5.220 -1.448 -8.129 1.00 95.75 88 PHE A O 1
ATOM 701 N N . ALA A 1 89 ? -6.691 -3.117 -7.850 1.00 93.06 89 ALA A N 1
ATOM 702 C CA . ALA A 1 89 ? -6.466 -3.718 -9.165 1.00 93.06 89 ALA A CA 1
ATOM 703 C C . ALA A 1 89 ? -6.867 -2.793 -10.326 1.00 93.06 89 ALA A C 1
ATOM 705 O O . ALA A 1 89 ? -6.346 -2.953 -11.430 1.00 93.06 89 ALA A O 1
ATOM 706 N N . SER A 1 90 ? -7.768 -1.842 -10.062 1.00 90.38 90 SER A N 1
ATOM 707 C CA . SER A 1 90 ? -8.241 -0.826 -11.012 1.00 90.38 90 SER A CA 1
ATOM 708 C C . SER A 1 90 ? -7.428 0.481 -10.972 1.00 90.38 90 SER A C 1
ATOM 710 O O . SER A 1 90 ? -7.753 1.420 -11.694 1.00 90.38 90 SER A O 1
ATOM 712 N N . ASP A 1 91 ? -6.406 0.582 -10.114 1.00 94.19 91 ASP A N 1
ATOM 713 C CA . ASP A 1 91 ? -5.496 1.736 -10.056 1.00 94.19 91 ASP A CA 1
ATOM 714 C C . ASP A 1 91 ? -4.387 1.612 -11.126 1.00 94.19 91 ASP A C 1
ATOM 716 O O . ASP A 1 91 ? -4.444 0.774 -12.031 1.00 94.19 91 ASP A O 1
ATOM 720 N N . ARG A 1 92 ? -3.348 2.448 -11.037 1.00 88.94 92 ARG A N 1
ATOM 721 C CA . ARG A 1 92 ? -2.183 2.375 -11.922 1.00 88.94 92 ARG A CA 1
ATOM 722 C C . ARG A 1 92 ? -1.491 1.005 -11.847 1.00 88.94 92 ARG A C 1
ATOM 724 O O . ARG A 1 92 ? -1.479 0.388 -10.779 1.00 88.94 92 ARG A O 1
ATOM 731 N N . PRO A 1 93 ? -0.838 0.548 -12.937 1.00 85.56 93 PRO A N 1
ATOM 732 C CA . PRO A 1 93 ? -0.220 -0.780 -13.006 1.00 85.56 93 PRO A CA 1
ATOM 733 C C . PRO A 1 93 ? 0.733 -1.116 -11.849 1.00 85.56 93 PRO A C 1
ATOM 735 O O . PRO A 1 93 ? 0.742 -2.246 -11.372 1.00 85.56 93 PRO A O 1
ATOM 738 N N . SER A 1 94 ? 1.503 -0.139 -11.369 1.00 88.25 94 SER A N 1
ATOM 739 C CA . SER A 1 94 ? 2.426 -0.257 -10.231 1.00 88.25 94 SER A CA 1
ATOM 740 C C . SER A 1 94 ? 1.708 -0.513 -8.897 1.00 88.25 94 SER A C 1
ATOM 742 O O . SER A 1 94 ? 2.101 -1.404 -8.143 1.00 88.25 94 SER A O 1
ATOM 744 N N . VAL A 1 95 ? 0.628 0.225 -8.621 1.00 93.00 95 VAL A N 1
ATOM 745 C CA . VAL A 1 95 ? -0.224 0.069 -7.431 1.00 93.00 95 VAL A CA 1
ATOM 746 C C . VAL A 1 95 ? -0.948 -1.273 -7.481 1.00 93.00 95 VAL A C 1
ATOM 748 O O . VAL A 1 95 ? -0.918 -2.026 -6.506 1.00 93.00 95 VAL A O 1
ATOM 751 N N . ALA A 1 96 ? -1.539 -1.601 -8.634 1.00 92.19 96 ALA A N 1
ATOM 752 C CA . ALA A 1 96 ? -2.194 -2.882 -8.860 1.00 92.19 96 ALA A CA 1
ATOM 753 C C . ALA A 1 96 ? -1.210 -4.037 -8.633 1.00 92.19 96 ALA A C 1
ATOM 755 O O . ALA A 1 96 ? -1.506 -4.953 -7.872 1.00 92.19 96 ALA A O 1
ATOM 756 N N . ALA A 1 97 ? -0.004 -3.978 -9.204 1.00 89.50 97 ALA A N 1
ATOM 757 C CA . ALA A 1 97 ? 1.000 -5.017 -9.006 1.00 89.50 97 ALA A CA 1
ATOM 758 C C . ALA A 1 97 ? 1.414 -5.170 -7.535 1.00 89.50 97 ALA A C 1
ATOM 760 O O . ALA A 1 97 ? 1.472 -6.295 -7.033 1.00 89.50 97 ALA A O 1
ATOM 761 N N . ALA A 1 98 ? 1.638 -4.058 -6.825 1.00 90.31 98 ALA A N 1
ATOM 762 C CA . ALA A 1 98 ? 1.985 -4.074 -5.405 1.00 90.31 98 ALA A CA 1
ATOM 763 C C . ALA A 1 98 ? 0.888 -4.720 -4.540 1.00 90.31 98 ALA A C 1
ATOM 765 O O . ALA A 1 98 ? 1.196 -5.533 -3.664 1.00 90.31 98 ALA A O 1
ATOM 766 N N . ALA A 1 99 ? -0.381 -4.400 -4.807 1.00 95.25 99 ALA A N 1
ATOM 767 C CA . ALA A 1 99 ? -1.521 -4.981 -4.107 1.00 95.25 99 ALA A CA 1
ATOM 768 C C . ALA A 1 99 ? -1.691 -6.474 -4.434 1.00 95.25 99 ALA A C 1
ATOM 770 O O . ALA A 1 99 ? -1.759 -7.309 -3.532 1.00 95.25 99 ALA A O 1
ATOM 771 N N . MET A 1 100 ? -1.690 -6.836 -5.717 1.00 94.88 100 MET A N 1
ATOM 772 C CA . MET A 1 100 ? -1.939 -8.207 -6.179 1.00 94.88 100 MET A CA 1
ATOM 773 C C . MET A 1 100 ? -0.846 -9.194 -5.763 1.00 94.88 100 MET A C 1
ATOM 775 O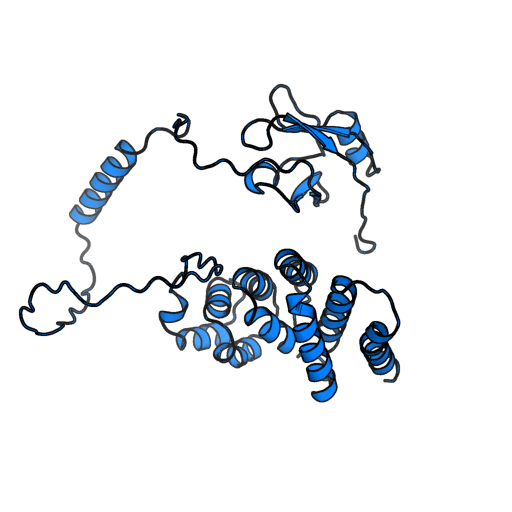 O . MET A 1 100 ? -1.142 -10.365 -5.519 1.00 94.88 100 MET A O 1
ATOM 779 N N . ALA A 1 101 ? 0.402 -8.735 -5.631 1.00 92.06 101 ALA A N 1
ATOM 780 C CA . ALA A 1 101 ? 1.509 -9.551 -5.135 1.00 92.06 101 ALA A CA 1
ATOM 781 C C . ALA A 1 101 ? 1.369 -9.927 -3.647 1.00 92.06 101 ALA A C 1
ATOM 783 O O . ALA A 1 101 ? 1.969 -10.905 -3.206 1.00 92.06 101 ALA A O 1
ATOM 784 N N . ARG A 1 102 ? 0.599 -9.156 -2.867 1.00 90.94 102 ARG A N 1
ATOM 785 C CA . ARG A 1 102 ? 0.484 -9.298 -1.402 1.00 90.94 102 ARG A CA 1
ATOM 786 C C . ARG A 1 102 ? -0.891 -9.770 -0.942 1.00 90.94 102 ARG A C 1
ATOM 788 O O . ARG A 1 102 ? -1.000 -10.349 0.137 1.00 90.94 102 ARG A O 1
ATOM 795 N N . ALA A 1 103 ? -1.915 -9.535 -1.756 1.00 93.88 103 ALA A N 1
ATOM 796 C CA . ALA A 1 103 ? -3.294 -9.887 -1.474 1.00 93.88 103 ALA A CA 1
ATOM 797 C C . ALA A 1 103 ? -3.471 -11.386 -1.194 1.00 93.88 103 ALA A C 1
ATOM 799 O O . ALA A 1 103 ? -2.905 -12.240 -1.882 1.00 93.88 103 ALA A O 1
ATOM 800 N N . GLN A 1 104 ? -4.304 -11.709 -0.213 1.00 92.62 104 GLN A N 1
ATOM 801 C CA . GLN A 1 104 ? -4.596 -13.077 0.199 1.00 92.62 104 GLN A CA 1
ATOM 802 C C . GLN A 1 104 ? -6.107 -13.306 0.170 1.00 92.62 104 GLN A C 1
ATOM 804 O O . GLN A 1 104 ? -6.838 -12.758 0.989 1.00 92.62 104 GLN A O 1
ATOM 809 N N . LEU A 1 105 ? -6.568 -14.138 -0.764 1.00 92.44 105 LEU A N 1
ATOM 810 C CA . LEU A 1 105 ? -7.954 -14.594 -0.855 1.00 92.44 105 LEU A CA 1
ATOM 811 C C . LEU A 1 105 ? -8.005 -16.117 -1.014 1.00 92.44 105 LEU A C 1
ATOM 813 O O . LEU A 1 105 ? -7.066 -16.705 -1.558 1.00 92.44 105 LEU A O 1
ATOM 817 N N . PRO A 1 106 ? -9.101 -16.758 -0.574 1.00 91.94 106 PRO A N 1
ATOM 818 C CA . PRO A 1 106 ? -9.406 -18.138 -0.928 1.00 91.94 106 PRO A CA 1
ATOM 819 C C . PRO A 1 106 ? -9.408 -18.357 -2.447 1.00 91.94 106 PRO A C 1
ATOM 821 O O . PRO A 1 106 ? -9.843 -17.493 -3.206 1.00 91.94 106 PRO A O 1
ATOM 824 N N . ASP A 1 107 ? -8.974 -19.540 -2.883 1.00 93.38 107 ASP A N 1
ATOM 825 C CA . ASP A 1 107 ? -8.799 -19.877 -4.305 1.00 93.38 107 ASP A CA 1
ATOM 826 C C . ASP A 1 107 ? -10.076 -19.681 -5.145 1.00 93.38 107 ASP A C 1
ATOM 828 O O . ASP A 1 107 ? -10.028 -19.146 -6.247 1.00 93.38 107 ASP A O 1
ATOM 832 N N . LEU A 1 108 ? -11.242 -20.051 -4.610 1.00 92.50 108 LEU A N 1
ATOM 833 C CA . LEU A 1 108 ? -12.517 -19.862 -5.312 1.00 92.50 108 LEU A CA 1
ATOM 834 C C . LEU A 1 108 ? -12.871 -18.378 -5.491 1.00 92.50 108 LEU A C 1
ATOM 836 O O . LEU A 1 108 ? -13.297 -17.979 -6.570 1.00 92.50 108 LEU A O 1
ATOM 840 N N . LEU A 1 109 ? -12.613 -17.546 -4.477 1.00 92.81 109 LEU A N 1
ATOM 841 C CA . LEU A 1 109 ? -12.877 -16.106 -4.556 1.00 92.81 109 LEU A CA 1
ATOM 842 C C . LEU A 1 109 ? -11.955 -15.403 -5.546 1.00 92.81 109 LEU A C 1
ATOM 844 O O . LEU A 1 109 ? -12.373 -14.472 -6.231 1.00 92.81 109 LEU A O 1
ATOM 848 N N . TRP A 1 110 ? -10.706 -15.854 -5.658 1.00 94.00 110 TRP A N 1
ATOM 849 C CA . TRP A 1 110 ? -9.830 -15.365 -6.712 1.00 94.00 110 TRP A CA 1
ATOM 850 C C . TRP A 1 110 ? -10.418 -15.636 -8.096 1.00 94.00 110 TRP A C 1
ATOM 852 O O . TRP A 1 110 ? -10.487 -14.705 -8.897 1.00 94.00 110 TRP A O 1
ATOM 862 N N . ALA A 1 111 ? -10.879 -16.865 -8.356 1.00 91.62 111 ALA A N 1
ATOM 863 C CA . ALA A 1 111 ? -11.495 -17.242 -9.628 1.00 91.62 111 ALA A CA 1
ATOM 864 C C . ALA A 1 111 ? -12.739 -16.394 -9.961 1.00 91.62 111 ALA A C 1
ATOM 866 O O . ALA A 1 111 ? -12.895 -15.974 -11.108 1.00 91.62 111 ALA A O 1
ATOM 867 N N . GLU A 1 112 ? -13.576 -16.084 -8.967 1.00 91.81 112 GLU A N 1
ATOM 868 C CA . GLU A 1 112 ? -14.752 -15.212 -9.118 1.00 91.81 112 GLU A CA 1
ATOM 869 C C . GLU A 1 112 ? -14.387 -13.753 -9.441 1.00 91.81 112 GLU A C 1
ATOM 871 O O . GLU A 1 112 ? -15.095 -13.083 -10.196 1.00 91.81 112 GLU A O 1
ATOM 876 N N . LEU A 1 113 ? -13.272 -13.250 -8.902 1.00 92.12 113 LEU A N 1
ATOM 877 C CA . LEU A 1 113 ? -12.833 -11.871 -9.123 1.00 92.12 113 LEU A CA 1
ATOM 878 C C . LEU A 1 113 ? -12.152 -11.651 -10.478 1.00 92.12 113 LEU A C 1
ATOM 880 O O . LEU A 1 113 ? -12.197 -10.529 -10.982 1.00 92.12 113 LEU A O 1
ATOM 884 N N . LEU A 1 114 ? -11.537 -12.677 -11.084 1.00 91.19 114 LEU A N 1
ATOM 885 C CA . LEU A 1 114 ? -10.729 -12.538 -12.311 1.00 91.19 114 LEU A CA 1
ATOM 886 C C . LEU A 1 114 ? -11.377 -11.725 -13.450 1.00 91.19 114 LEU A C 1
ATOM 888 O O . LEU A 1 114 ? -10.658 -10.913 -14.049 1.00 91.19 114 LEU A O 1
ATOM 892 N N . PRO A 1 115 ? -12.683 -11.877 -13.765 1.00 88.25 115 PRO A N 1
ATOM 893 C CA . PRO A 1 115 ? -13.326 -11.104 -14.830 1.00 88.25 115 PRO A CA 1
ATOM 894 C C . PRO A 1 115 ? -13.327 -9.593 -14.579 1.00 88.25 115 PRO A C 1
ATOM 896 O O . PRO A 1 115 ? -13.387 -8.815 -15.524 1.00 88.25 115 PRO A O 1
ATOM 899 N N . GLN A 1 116 ? -13.248 -9.176 -13.313 1.00 85.75 116 GLN A N 1
ATOM 900 C CA . GLN A 1 116 ? -13.277 -7.775 -12.889 1.00 85.75 116 GLN A CA 1
ATOM 901 C C . GLN A 1 116 ? -11.872 -7.172 -12.748 1.00 85.75 116 GLN A C 1
ATOM 903 O O . GLN A 1 116 ? -11.737 -5.970 -12.526 1.00 85.75 116 GLN A O 1
ATOM 908 N N . LEU A 1 117 ? -10.822 -7.995 -12.833 1.00 88.75 117 LEU A N 1
ATOM 909 C CA . LEU A 1 117 ? -9.441 -7.544 -12.697 1.00 88.75 117 LEU A CA 1
ATOM 910 C C . LEU A 1 117 ? -8.911 -6.945 -14.004 1.00 88.75 117 LEU A C 1
ATOM 912 O O . LEU A 1 117 ? -9.391 -7.229 -15.101 1.00 88.75 117 LEU A O 1
ATOM 916 N N . THR A 1 118 ? -7.865 -6.131 -13.896 1.00 85.69 118 THR A N 1
ATOM 917 C CA . THR A 1 118 ? -7.126 -5.630 -15.059 1.00 85.69 118 THR A CA 1
ATOM 918 C C . THR A 1 118 ? -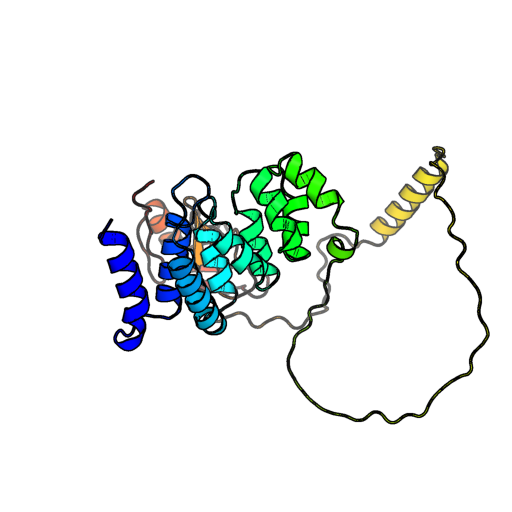6.181 -6.702 -15.624 1.00 85.69 118 THR A C 1
ATOM 920 O O . THR A 1 118 ? -5.798 -7.629 -14.899 1.00 85.69 118 THR A O 1
ATOM 923 N N . PRO A 1 119 ? -5.746 -6.576 -16.894 1.00 84.06 119 PRO A N 1
ATOM 924 C CA . PRO A 1 119 ? -4.728 -7.454 -17.476 1.00 84.06 119 PRO A CA 1
ATOM 925 C C . PRO A 1 119 ? -3.463 -7.565 -16.614 1.00 84.06 119 PRO A C 1
ATOM 927 O O . PRO A 1 119 ? -3.000 -8.669 -16.333 1.00 84.06 119 PRO A O 1
ATOM 930 N N . THR A 1 120 ? -2.972 -6.437 -16.089 1.00 83.88 120 THR A N 1
ATOM 931 C CA . THR A 1 120 ? -1.821 -6.385 -15.174 1.00 83.88 120 THR A CA 1
ATOM 932 C C . THR A 1 120 ? -2.059 -7.197 -13.905 1.00 83.88 120 THR A C 1
ATOM 934 O O . THR A 1 120 ? -1.215 -8.006 -13.521 1.00 83.88 120 THR A O 1
ATOM 937 N N . ALA A 1 121 ? -3.213 -7.020 -13.256 1.00 89.00 121 ALA A N 1
ATOM 938 C CA . ALA A 1 121 ? -3.544 -7.745 -12.035 1.00 89.00 121 ALA A CA 1
ATOM 939 C C . ALA A 1 121 ? -3.607 -9.264 -12.271 1.00 89.00 121 ALA A C 1
ATOM 941 O O . ALA A 1 121 ? -3.047 -10.033 -11.485 1.00 89.00 121 ALA A O 1
ATOM 942 N N . ARG A 1 122 ? -4.205 -9.702 -13.388 1.00 89.94 122 ARG A N 1
ATOM 943 C CA . ARG A 1 122 ? -4.204 -11.118 -13.792 1.00 89.94 122 ARG A CA 1
ATOM 944 C C . ARG A 1 122 ? -2.801 -11.625 -14.130 1.00 89.94 122 ARG A C 1
ATOM 946 O O . ARG A 1 122 ? -2.453 -12.740 -13.750 1.00 89.94 122 ARG A O 1
ATOM 953 N N . GLY A 1 123 ? -1.973 -10.823 -14.800 1.00 86.44 123 GLY A N 1
ATOM 954 C CA . GLY A 1 123 ? -0.568 -11.140 -15.081 1.00 86.44 123 GLY A CA 1
ATOM 955 C C . GLY A 1 123 ? 0.241 -11.404 -13.8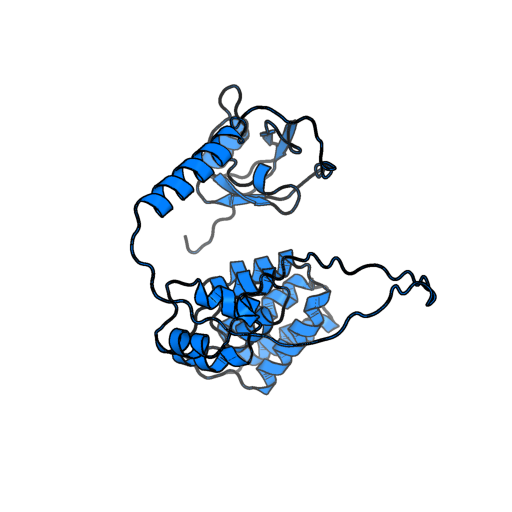08 1.00 86.44 123 GLY A C 1
ATOM 956 O O . GLY A 1 123 ? 0.942 -12.411 -13.715 1.00 86.44 123 GLY A O 1
ATOM 957 N N . VAL A 1 124 ? 0.067 -10.567 -12.782 1.00 90.19 124 VAL A N 1
ATOM 958 C CA . VAL A 1 124 ? 0.718 -10.752 -11.475 1.00 90.19 124 VAL A CA 1
ATOM 959 C C . VAL A 1 124 ? 0.236 -12.030 -10.782 1.00 90.19 124 VAL A C 1
ATOM 961 O O . VAL A 1 124 ? 1.061 -12.776 -10.255 1.00 90.19 124 VAL A O 1
ATOM 964 N N . LEU A 1 125 ? -1.064 -12.346 -10.835 1.00 90.94 125 LEU A N 1
ATOM 965 C CA . LEU A 1 125 ? -1.595 -13.603 -10.284 1.00 90.94 125 LEU A CA 1
ATOM 966 C C . LEU A 1 125 ? -1.038 -14.857 -10.977 1.00 90.94 125 LEU A C 1
ATOM 968 O O . LEU A 1 125 ? -0.853 -15.878 -10.313 1.00 90.94 125 LEU A O 1
ATOM 972 N N . ARG A 1 126 ? -0.731 -14.799 -12.281 1.00 88.75 126 ARG A N 1
ATOM 973 C CA . ARG A 1 126 ? -0.083 -15.917 -12.996 1.00 88.75 126 ARG A CA 1
ATOM 974 C C . ARG A 1 126 ? 1.345 -16.178 -12.509 1.00 88.75 126 ARG A C 1
ATOM 976 O O . ARG A 1 126 ? 1.774 -17.325 -12.493 1.00 88.75 126 ARG A O 1
ATOM 983 N N . GLY A 1 127 ? 2.073 -15.133 -12.111 1.00 85.56 127 GLY A N 1
ATOM 984 C CA . GLY A 1 127 ? 3.451 -15.242 -11.614 1.00 85.56 127 GLY A CA 1
ATOM 985 C C . GLY A 1 127 ? 3.570 -15.706 -10.157 1.00 85.56 127 GLY A C 1
ATOM 986 O O . GLY A 1 127 ? 4.671 -16.004 -9.688 1.00 85.56 127 GLY A O 1
ATOM 987 N N . ARG A 1 128 ? 2.457 -15.761 -9.422 1.00 90.50 128 ARG A N 1
ATOM 988 C CA . ARG A 1 128 ? 2.429 -16.165 -8.015 1.00 90.50 128 ARG A CA 1
ATOM 989 C C . ARG A 1 128 ? 2.558 -17.678 -7.853 1.00 90.50 128 ARG A C 1
ATOM 991 O O . ARG A 1 128 ? 1.958 -18.460 -8.583 1.00 90.50 128 ARG A O 1
ATOM 998 N N . ARG A 1 129 ? 3.321 -18.091 -6.836 1.00 86.81 129 ARG A N 1
ATOM 999 C CA . ARG A 1 129 ? 3.525 -19.510 -6.490 1.00 86.81 129 ARG A CA 1
ATOM 1000 C C . ARG A 1 129 ? 2.398 -20.086 -5.630 1.00 86.81 129 ARG A C 1
ATOM 1002 O O . ARG A 1 129 ? 2.236 -21.299 -5.586 1.00 86.81 129 ARG A O 1
ATOM 1009 N N . ASP A 1 130 ? 1.642 -19.228 -4.951 1.00 88.69 130 ASP A N 1
ATOM 1010 C CA . ASP A 1 130 ? 0.568 -19.583 -4.018 1.00 88.69 130 ASP A CA 1
ATOM 1011 C C . ASP A 1 130 ? -0.833 -19.566 -4.656 1.00 88.69 130 ASP A C 1
ATOM 1013 O O . ASP A 1 130 ? -1.827 -19.808 -3.976 1.00 88.69 130 ASP A O 1
ATOM 1017 N N . THR A 1 131 ? -0.932 -19.331 -5.967 1.00 88.94 131 THR A N 1
ATOM 1018 C CA . THR A 1 131 ? -2.198 -19.397 -6.709 1.00 88.94 131 THR A CA 1
ATOM 1019 C C . THR A 1 131 ? -2.717 -20.834 -6.735 1.00 88.94 131 THR A C 1
ATOM 1021 O O . THR A 1 131 ? -1.988 -21.740 -7.149 1.00 88.94 131 THR A O 1
ATOM 1024 N N . GLY A 1 132 ? -3.961 -21.062 -6.309 1.00 91.38 132 GLY A N 1
ATOM 1025 C CA . GLY A 1 132 ? -4.573 -22.391 -6.245 1.00 91.38 132 GLY A CA 1
ATOM 1026 C C . GLY A 1 132 ? -5.055 -22.934 -7.603 1.00 91.38 132 GLY A C 1
ATOM 1027 O O . GLY A 1 132 ? -4.962 -22.249 -8.629 1.00 91.38 132 GLY A O 1
ATOM 1028 N N . PRO A 1 133 ? -5.500 -24.204 -7.654 1.00 92.88 133 PRO A N 1
ATOM 1029 C CA . PRO A 1 133 ? -5.905 -24.864 -8.895 1.00 92.88 133 PRO A CA 1
ATOM 1030 C C . PRO A 1 133 ? -7.130 -24.227 -9.569 1.00 92.88 133 PRO A C 1
ATOM 1032 O O . PRO A 1 133 ? -7.158 -24.170 -10.799 1.00 92.88 133 PRO A O 1
ATOM 1035 N N . TYR A 1 134 ? -8.114 -23.728 -8.811 1.00 92.50 134 TYR A N 1
ATOM 1036 C CA . TYR A 1 134 ? -9.311 -23.107 -9.388 1.00 92.50 134 TYR A CA 1
ATOM 1037 C C . TYR A 1 134 ? -8.971 -21.772 -10.046 1.00 92.50 134 TYR A C 1
ATOM 1039 O O . TYR A 1 134 ? -9.361 -21.539 -11.190 1.00 92.50 134 TYR A O 1
ATOM 1047 N N . THR A 1 135 ? -8.172 -20.936 -9.378 1.00 93.69 135 THR A N 1
ATOM 1048 C CA . THR A 1 135 ? -7.699 -19.669 -9.948 1.00 93.69 135 THR A CA 1
ATOM 1049 C C . THR A 1 135 ? -6.827 -19.901 -11.172 1.00 93.69 135 THR A C 1
ATOM 1051 O O . THR A 1 135 ? -7.000 -19.212 -12.173 1.00 93.69 135 THR A O 1
ATOM 1054 N N . ARG A 1 136 ? -5.912 -20.883 -11.135 1.00 91.12 136 ARG A N 1
ATOM 1055 C CA . ARG A 1 136 ? -5.075 -21.223 -12.299 1.00 91.12 136 ARG A CA 1
ATOM 1056 C C . ARG A 1 136 ? -5.921 -21.614 -13.505 1.00 91.12 136 ARG A C 1
ATOM 1058 O O . ARG A 1 136 ? -5.746 -21.027 -14.566 1.00 91.12 136 ARG A O 1
ATOM 1065 N N . LYS A 1 137 ? -6.887 -22.517 -13.319 1.00 89.94 137 LYS A N 1
ATOM 1066 C CA . LYS A 1 137 ? -7.815 -22.920 -14.382 1.00 89.94 137 LYS A CA 1
ATOM 1067 C C . LYS A 1 137 ? -8.642 -21.740 -14.902 1.00 89.94 137 LYS A C 1
ATOM 1069 O O . LYS A 1 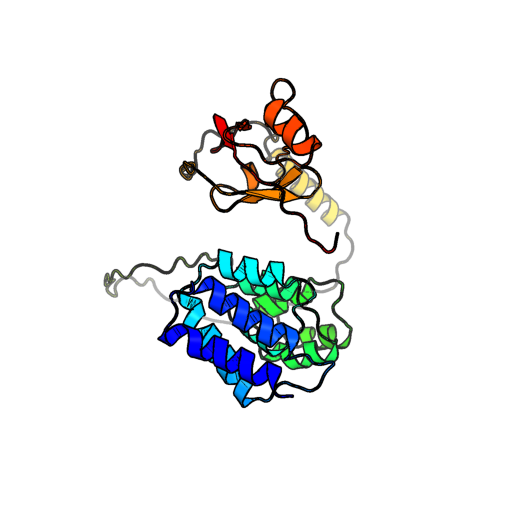137 ? -8.848 -21.610 -16.101 1.00 89.94 137 LYS A O 1
ATOM 1074 N N . ALA A 1 138 ? -9.111 -20.862 -14.019 1.00 88.50 138 ALA A N 1
ATOM 1075 C CA . ALA A 1 138 ? -9.879 -19.691 -14.428 1.00 88.50 138 ALA A CA 1
ATOM 1076 C C . ALA A 1 138 ? -9.012 -18.654 -15.177 1.00 88.50 138 ALA A C 1
ATOM 1078 O O . ALA A 1 138 ? -9.489 -18.037 -16.125 1.00 88.50 138 ALA A O 1
ATOM 1079 N N . LEU A 1 139 ? -7.727 -18.507 -14.826 1.00 87.06 139 LEU A N 1
ATOM 1080 C CA . LEU A 1 139 ? -6.763 -17.648 -15.530 1.00 87.06 139 LEU A CA 1
ATOM 1081 C C . LEU A 1 139 ? -6.463 -18.121 -16.961 1.00 87.06 139 LEU A C 1
ATOM 1083 O O . LEU A 1 139 ? -6.134 -17.283 -17.801 1.00 87.06 139 LEU A O 1
ATOM 1087 N N . GLU A 1 140 ? -6.586 -19.420 -17.252 1.00 86.44 140 GLU A N 1
ATOM 1088 C CA . GLU A 1 140 ? -6.416 -19.980 -18.606 1.00 86.44 140 GLU A CA 1
ATOM 1089 C C . GLU A 1 140 ? -7.488 -19.480 -19.586 1.00 86.44 140 GLU A C 1
ATOM 1091 O O . GLU A 1 140 ? -7.224 -19.379 -20.783 1.00 86.44 140 GLU A O 1
ATOM 1096 N N . ALA A 1 141 ? -8.675 -19.107 -19.090 1.00 83.19 141 ALA A N 1
ATOM 1097 C CA . ALA A 1 141 ? -9.732 -18.520 -19.915 1.00 83.19 141 ALA A CA 1
ATOM 1098 C C . ALA A 1 141 ? -9.392 -17.096 -20.395 1.00 83.19 141 ALA A C 1
ATOM 1100 O O . ALA A 1 141 ? -9.975 -16.610 -21.366 1.00 83.19 141 ALA A O 1
ATOM 1101 N N . PHE A 1 142 ? -8.444 -16.423 -19.736 1.00 76.62 142 PHE A N 1
ATOM 1102 C CA . PHE A 1 142 ? -7.985 -15.091 -20.111 1.00 76.62 142 PHE A CA 1
ATOM 1103 C C . PHE A 1 142 ? -6.756 -15.218 -21.015 1.00 76.62 142 PHE A C 1
ATOM 1105 O O . PHE A 1 142 ? -5.691 -15.675 -20.594 1.00 76.62 142 PHE A O 1
ATOM 1112 N N . GLY A 1 143 ? -6.950 -14.845 -22.282 1.00 63.59 143 GLY A N 1
ATOM 1113 C CA . GLY A 1 143 ? -6.017 -15.098 -23.376 1.00 63.59 143 GLY A CA 1
ATOM 1114 C C . GLY A 1 143 ? -4.752 -14.220 -23.411 1.00 63.59 143 GLY A C 1
ATOM 1115 O O . GLY A 1 143 ? -4.443 -13.500 -22.458 1.00 63.59 143 GLY A O 1
ATOM 1116 N N . PRO A 1 144 ? -4.031 -14.229 -24.553 1.00 56.66 144 PRO A N 1
ATOM 1117 C CA . PRO A 1 144 ? -2.739 -13.555 -24.743 1.00 56.66 144 PRO A CA 1
ATOM 1118 C C . PRO A 1 144 ? -2.748 -12.038 -24.517 1.00 56.66 144 PRO A C 1
ATOM 1120 O O . PRO A 1 144 ? -1.689 -11.446 -24.339 1.00 56.66 144 PRO A O 1
ATOM 1123 N N . ALA A 1 145 ? -3.925 -11.403 -24.508 1.00 53.94 145 ALA A N 1
ATOM 1124 C CA . ALA A 1 145 ? -4.084 -9.972 -24.247 1.00 53.94 145 ALA A CA 1
ATOM 1125 C C . ALA A 1 145 ? -3.578 -9.554 -22.852 1.00 53.94 145 ALA A C 1
ATOM 1127 O O . ALA A 1 145 ? -3.149 -8.419 -22.675 1.00 53.94 145 ALA A O 1
ATOM 1128 N N . ASP A 1 146 ? -3.553 -10.476 -21.884 1.00 59.03 146 ASP A N 1
ATOM 1129 C CA . ASP A 1 146 ? -2.943 -10.238 -20.569 1.00 59.03 146 ASP A CA 1
ATOM 1130 C C . ASP A 1 146 ? -1.414 -10.336 -20.557 1.00 59.03 146 ASP A C 1
ATOM 1132 O O . ASP A 1 146 ? -0.773 -9.958 -19.578 1.00 59.03 146 ASP A O 1
ATOM 1136 N N . LEU A 1 147 ? -0.832 -10.893 -21.618 1.00 53.19 147 LEU A N 1
ATOM 1137 C CA . LEU A 1 147 ? 0.606 -11.110 -21.770 1.00 53.19 147 LEU A CA 1
ATOM 1138 C C . LEU A 1 147 ? 1.270 -9.977 -22.562 1.00 53.19 147 LEU A C 1
ATOM 1140 O O . LEU A 1 147 ? 2.483 -10.001 -22.772 1.00 53.19 147 LEU A O 1
ATOM 1144 N N . VAL A 1 148 ? 0.492 -8.980 -22.997 1.00 49.81 148 VAL A N 1
ATOM 1145 C CA . VAL A 1 148 ? 1.026 -7.777 -23.628 1.00 49.81 148 VAL A CA 1
ATOM 1146 C C . VAL A 1 148 ? 1.603 -6.894 -22.530 1.00 49.81 148 VAL A C 1
ATOM 1148 O O . VAL A 1 148 ? 0.890 -6.212 -21.798 1.00 49.81 148 VAL A O 1
ATOM 1151 N N . LEU A 1 149 ? 2.927 -6.918 -22.411 1.00 39.97 149 LEU A N 1
ATOM 1152 C CA . LEU A 1 149 ? 3.669 -5.905 -21.680 1.00 39.97 149 LEU A CA 1
ATOM 1153 C C . LEU A 1 149 ? 3.444 -4.563 -22.383 1.00 39.97 149 LEU A C 1
ATOM 1155 O O . LEU A 1 149 ? 4.098 -4.260 -23.378 1.00 39.97 149 LEU A O 1
ATOM 1159 N N . THR A 1 150 ? 2.533 -3.738 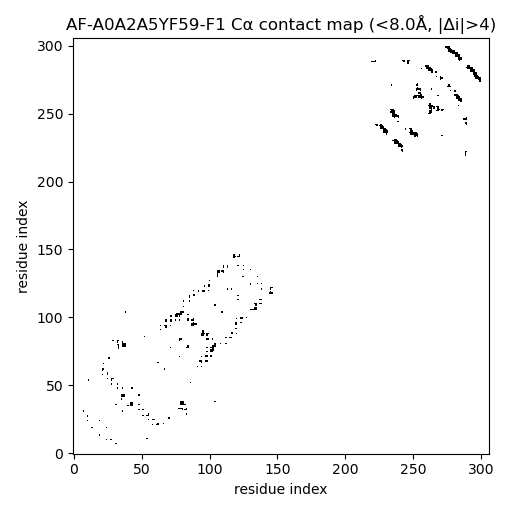-21.869 1.00 39.59 150 THR A N 1
ATOM 1160 C CA . THR A 1 150 ? 2.461 -2.324 -22.249 1.00 39.59 150 THR A CA 1
ATOM 1161 C C . THR A 1 150 ? 3.644 -1.596 -21.609 1.00 39.59 150 THR A C 1
ATOM 1163 O O . THR A 1 150 ? 3.493 -0.800 -20.690 1.00 39.59 150 THR A O 1
ATOM 1166 N N . THR A 1 151 ? 4.862 -1.872 -22.076 1.00 37.44 151 THR A N 1
ATOM 1167 C CA . THR A 1 151 ? 6.064 -1.079 -21.773 1.00 37.44 151 THR A CA 1
ATOM 1168 C C . THR A 1 151 ? 6.122 0.193 -22.617 1.00 37.44 151 THR A C 1
ATOM 1170 O O . THR A 1 151 ? 7.203 0.685 -22.926 1.00 37.44 151 THR A O 1
ATOM 1173 N N . VAL A 1 152 ? 4.972 0.755 -22.995 1.00 34.09 152 VAL A N 1
ATOM 1174 C CA . VAL A 1 152 ? 4.920 2.124 -23.497 1.00 34.09 152 VAL A CA 1
ATOM 1175 C C . VAL A 1 152 ? 4.577 2.997 -22.309 1.00 34.09 152 VAL A C 1
ATOM 1177 O O . VAL A 1 152 ? 3.444 3.037 -21.833 1.00 34.09 152 VAL A O 1
ATOM 1180 N N . HIS A 1 153 ? 5.608 3.671 -21.821 1.00 35.66 153 HIS A N 1
ATOM 1181 C CA . HIS A 1 153 ? 5.503 4.844 -20.981 1.00 35.66 153 HIS A CA 1
ATOM 1182 C C . HIS A 1 153 ? 4.689 5.898 -21.751 1.00 35.66 153 HIS A C 1
ATOM 1184 O O . HIS A 1 153 ? 5.248 6.732 -22.452 1.00 35.66 153 HIS A O 1
ATOM 1190 N N . GLN A 1 154 ? 3.356 5.825 -21.695 1.00 31.81 154 GLN A N 1
ATOM 1191 C CA . GLN A 1 154 ? 2.508 6.947 -22.083 1.00 31.81 154 GLN A CA 1
ATOM 1192 C C . GLN A 1 154 ? 2.549 7.940 -20.927 1.00 31.81 154 GLN A C 1
ATOM 1194 O O . GLN A 1 154 ? 1.710 7.936 -20.026 1.00 31.81 154 GLN A O 1
ATOM 1199 N N . SER A 1 155 ? 3.593 8.760 -20.935 1.00 29.31 155 SER A N 1
ATOM 1200 C CA . SER A 1 155 ? 3.548 10.083 -20.336 1.00 29.31 155 SER A CA 1
ATOM 1201 C C . SER A 1 155 ? 2.398 10.840 -21.001 1.00 29.31 155 SER A C 1
ATOM 1203 O O . SER A 1 155 ? 2.510 11.286 -22.139 1.00 29.31 155 SER A O 1
ATOM 1205 N N . ALA A 1 156 ? 1.261 10.898 -20.312 1.00 33.69 156 ALA A N 1
ATOM 1206 C CA . ALA A 1 156 ? 0.172 11.797 -20.647 1.00 33.69 156 ALA A CA 1
ATOM 1207 C C . ALA A 1 156 ? 0.502 13.195 -20.101 1.00 33.69 156 ALA A C 1
ATOM 1209 O O . ALA A 1 156 ? 0.755 13.345 -18.903 1.00 33.69 156 ALA A O 1
ATOM 1210 N N . GLY A 1 157 ? 0.482 14.171 -21.008 1.00 28.53 157 GLY A N 1
ATOM 1211 C CA . GLY A 1 157 ? 0.802 15.590 -20.838 1.00 28.53 157 GLY A CA 1
ATOM 1212 C C . GLY A 1 157 ? 1.755 15.982 -21.973 1.00 28.53 157 GLY A C 1
ATOM 1213 O O . GLY A 1 157 ? 2.865 15.471 -22.004 1.00 28.53 157 GLY A O 1
ATOM 1214 N N . GLU A 1 158 ? 1.397 16.780 -22.974 1.00 29.88 158 GLU A N 1
ATOM 1215 C CA . GLU A 1 158 ? 0.445 17.892 -23.016 1.00 29.88 158 GLU A CA 1
ATOM 1216 C C . GLU A 1 158 ? -0.176 18.014 -24.420 1.00 29.88 158 GLU A C 1
ATOM 1218 O O . GLU A 1 158 ? 0.425 17.611 -25.417 1.00 29.88 158 GLU A O 1
ATOM 1223 N N . ASP A 1 159 ? -1.395 18.555 -24.472 1.00 37.81 159 ASP A N 1
ATOM 1224 C CA . ASP A 1 159 ? -2.027 19.048 -25.691 1.00 37.81 159 ASP A CA 1
ATOM 1225 C C . ASP A 1 159 ? -1.104 20.052 -26.394 1.00 37.81 159 ASP A C 1
ATOM 1227 O O . ASP A 1 159 ? -0.826 21.120 -25.853 1.00 37.81 159 ASP A O 1
ATOM 1231 N N . ASP A 1 160 ? -0.717 19.754 -27.633 1.00 31.47 160 ASP A N 1
ATOM 1232 C CA . ASP A 1 160 ? -0.598 20.806 -28.634 1.00 31.47 160 ASP A CA 1
ATOM 1233 C C . ASP A 1 160 ? -1.119 20.293 -29.976 1.00 31.47 160 ASP A C 1
ATOM 1235 O O . ASP A 1 160 ? -0.635 19.325 -30.573 1.00 31.47 160 ASP A O 1
ATOM 1239 N N . ALA A 1 161 ? -2.201 20.926 -30.405 1.00 42.53 161 ALA A N 1
ATOM 1240 C CA . ALA A 1 161 ? -2.864 20.670 -31.659 1.00 42.53 161 ALA A CA 1
ATOM 1241 C C . ALA A 1 161 ? -2.016 21.250 -32.794 1.00 42.53 161 ALA A C 1
ATOM 1243 O O . ALA A 1 161 ? -2.009 22.458 -33.014 1.00 42.53 161 ALA A O 1
ATOM 1244 N N . LEU A 1 162 ? -1.371 20.389 -33.580 1.00 31.34 162 LEU A N 1
ATOM 1245 C CA . LEU A 1 162 ? -0.900 20.760 -34.911 1.00 31.34 162 LEU A CA 1
ATOM 1246 C C . LEU A 1 162 ? -1.454 19.794 -35.957 1.00 31.34 162 LEU A C 1
ATOM 1248 O O . LEU A 1 162 ? -1.050 18.641 -36.089 1.00 31.34 162 LEU A O 1
ATOM 1252 N N . LEU A 1 163 ? -2.423 20.339 -36.691 1.00 36.34 163 LEU A N 1
ATOM 1253 C CA . LEU A 1 163 ? -2.937 19.894 -37.977 1.00 36.34 163 LEU A CA 1
ATOM 1254 C C . LEU A 1 163 ? -1.797 19.419 -38.889 1.00 36.34 163 LEU A C 1
ATOM 1256 O O . LEU A 1 163 ? -0.988 20.229 -39.338 1.00 36.34 163 LEU A O 1
ATOM 1260 N N . LEU A 1 164 ? -1.788 18.133 -39.238 1.00 31.38 164 LEU A N 1
ATOM 1261 C CA . LEU A 1 164 ? -1.085 17.658 -40.425 1.00 31.38 164 LEU A CA 1
ATOM 1262 C C . LEU A 1 164 ? -2.126 17.278 -41.470 1.00 31.38 164 LEU A C 1
ATOM 1264 O O . LEU A 1 164 ? -2.779 16.239 -41.408 1.00 31.38 164 LEU A O 1
ATOM 1268 N N . THR A 1 165 ? -2.295 18.209 -42.399 1.00 32.56 165 THR A N 1
ATOM 1269 C CA . THR A 1 165 ? -3.021 18.078 -43.654 1.00 32.56 165 THR A CA 1
ATOM 1270 C C . THR A 1 165 ? -2.653 16.808 -44.413 1.00 32.56 165 THR A C 1
ATOM 1272 O O . THR A 1 165 ? -1.489 16.459 -44.596 1.00 32.56 165 THR A O 1
ATOM 1275 N N . GLU A 1 166 ? -3.710 16.187 -44.912 1.00 36.50 166 GLU A N 1
ATOM 1276 C CA . GLU A 1 166 ? -3.791 15.193 -45.970 1.00 36.50 166 GLU A CA 1
ATOM 1277 C C . GLU A 1 166 ? -3.010 15.627 -47.228 1.00 36.50 166 GLU A C 1
ATOM 1279 O O . GLU A 1 166 ? -3.497 16.445 -47.999 1.00 36.50 166 GLU A O 1
ATOM 1284 N N . ALA A 1 167 ? -1.790 15.111 -47.429 1.00 40.03 167 ALA A N 1
ATOM 1285 C CA . ALA A 1 167 ? -1.131 14.992 -48.741 1.00 40.03 167 ALA A CA 1
ATOM 1286 C C . ALA A 1 167 ? 0.234 14.286 -48.626 1.00 40.03 167 ALA A C 1
ATOM 1288 O O . ALA A 1 167 ? 1.256 14.944 -48.471 1.00 40.03 167 ALA A O 1
ATOM 1289 N N . MET A 1 168 ? 0.254 12.952 -48.737 1.00 32.03 168 MET A N 1
ATOM 1290 C CA . MET A 1 168 ? 1.273 12.186 -49.484 1.00 32.03 168 MET A CA 1
ATOM 1291 C C . MET A 1 168 ? 0.993 10.686 -49.353 1.00 32.03 168 MET A C 1
ATOM 1293 O O . MET A 1 168 ? 1.438 10.015 -48.426 1.00 32.03 168 MET A O 1
ATOM 1297 N N . ALA A 1 169 ? 0.238 10.166 -50.317 1.00 32.78 169 ALA A N 1
ATOM 1298 C CA . ALA A 1 169 ? 0.154 8.742 -50.607 1.00 32.78 169 ALA A CA 1
ATOM 1299 C C . ALA A 1 169 ? 1.268 8.341 -51.590 1.00 32.78 169 ALA A C 1
ATOM 1301 O O . ALA A 1 169 ? 1.534 9.083 -52.539 1.00 32.78 169 ALA A O 1
ATOM 1302 N N . PRO A 1 170 ? 1.836 7.134 -51.452 1.00 35.06 170 PRO A N 1
ATOM 1303 C CA . PRO A 1 170 ? 2.210 6.310 -52.592 1.00 35.06 170 PRO A CA 1
ATOM 1304 C C . PRO A 1 170 ? 1.301 5.064 -52.688 1.00 35.06 170 PRO A C 1
ATOM 1306 O O . PRO A 1 170 ? 0.607 4.724 -51.728 1.00 35.06 170 PRO A O 1
ATOM 1309 N N . PRO A 1 171 ? 1.219 4.435 -53.874 1.00 37.72 171 PRO A N 1
ATOM 1310 C CA . PRO A 1 171 ? 0.049 3.674 -54.294 1.00 37.72 171 PRO A CA 1
ATOM 1311 C C . PRO A 1 171 ? -0.006 2.250 -53.736 1.00 37.72 171 PRO A C 1
ATOM 1313 O O . PRO A 1 171 ? 1.002 1.634 -53.398 1.00 37.72 171 PRO A O 1
ATOM 1316 N N . ALA A 1 172 ? -1.237 1.745 -53.699 1.00 37.03 172 ALA A N 1
ATOM 1317 C CA . ALA A 1 172 ? -1.609 0.387 -53.349 1.00 37.03 172 ALA A CA 1
ATOM 1318 C C . ALA A 1 172 ? -1.121 -0.637 -54.385 1.00 37.03 172 ALA A C 1
ATOM 1320 O O . ALA A 1 172 ? -1.385 -0.491 -55.578 1.00 37.03 172 ALA A O 1
ATOM 1321 N N . GLU A 1 173 ? -0.525 -1.725 -53.898 1.00 33.44 173 GLU A N 1
ATOM 1322 C CA . GLU A 1 173 ? -0.459 -3.001 -54.607 1.00 33.44 173 GLU A CA 1
ATOM 1323 C C . GLU A 1 173 ? -1.175 -4.078 -53.773 1.00 33.44 173 GLU A C 1
ATOM 1325 O O . GLU A 1 173 ? -1.244 -4.012 -52.545 1.00 33.44 173 GLU A O 1
ATOM 1330 N N . ALA A 1 174 ? -1.838 -4.980 -54.488 1.00 35.12 174 ALA A N 1
ATOM 1331 C CA . ALA A 1 174 ? -3.057 -5.669 -54.100 1.00 35.12 174 ALA A CA 1
ATOM 1332 C C . ALA A 1 174 ? -2.890 -6.872 -53.147 1.00 35.12 174 ALA A C 1
ATOM 1334 O O . ALA A 1 174 ? -1.821 -7.444 -52.962 1.00 35.12 174 ALA A O 1
ATOM 1335 N N . ALA A 1 175 ? -4.025 -7.245 -52.555 1.00 34.97 175 ALA A N 1
ATOM 1336 C CA . ALA A 1 175 ? -4.237 -8.225 -51.496 1.00 34.97 175 ALA A CA 1
ATOM 1337 C C . ALA A 1 175 ? -4.021 -9.710 -51.868 1.00 34.97 175 ALA A C 1
ATOM 1339 O O . ALA A 1 175 ? -4.339 -10.116 -52.983 1.00 34.97 175 ALA A O 1
ATOM 1340 N N . ALA A 1 176 ? -3.635 -10.528 -50.868 1.00 34.62 176 ALA A N 1
ATOM 1341 C CA . ALA A 1 176 ? -4.373 -11.687 -50.292 1.00 34.62 176 ALA A CA 1
ATOM 1342 C C . ALA A 1 176 ? -3.408 -12.727 -49.636 1.00 34.62 176 ALA A C 1
ATOM 1344 O O . ALA A 1 176 ? -2.196 -12.599 -49.773 1.00 34.62 176 ALA A O 1
ATOM 1345 N N . PRO A 1 177 ? -3.897 -13.786 -48.954 1.00 38.62 177 PRO A N 1
ATOM 1346 C CA . PRO A 1 177 ? -4.307 -13.854 -47.550 1.00 38.62 177 PRO A CA 1
ATOM 1347 C C . PRO A 1 177 ? -3.370 -14.726 -46.674 1.00 38.62 177 PRO A C 1
ATOM 1349 O O . PRO A 1 177 ? -2.512 -15.460 -47.156 1.00 38.62 177 PRO A O 1
ATOM 1352 N N . SER A 1 178 ? -3.579 -14.679 -45.356 1.00 43.19 178 SER A N 1
ATOM 1353 C CA . SER A 1 178 ? -2.890 -15.486 -44.342 1.00 43.19 178 SER A CA 1
ATOM 1354 C C . SER A 1 178 ? -2.964 -16.999 -44.595 1.00 43.19 178 SER A C 1
ATOM 1356 O O . SER A 1 178 ? -4.054 -17.566 -44.658 1.00 43.19 178 SER A O 1
ATOM 1358 N N . VAL A 1 179 ? -1.808 -17.675 -44.601 1.00 36.19 179 VAL A N 1
ATOM 1359 C CA . VAL A 1 179 ? -1.707 -19.128 -44.387 1.00 36.19 179 VAL A CA 1
ATOM 1360 C C . VAL A 1 179 ? -1.112 -19.371 -43.004 1.00 36.19 179 VAL A C 1
ATOM 1362 O O . VAL A 1 179 ? 0.060 -19.104 -42.741 1.00 36.19 179 VAL A O 1
ATOM 1365 N N . VAL A 1 180 ? -1.952 -19.883 -42.109 1.00 41.94 180 VAL A N 1
ATOM 1366 C CA . VAL A 1 180 ? -1.552 -20.439 -40.815 1.00 41.94 180 VAL A CA 1
ATOM 1367 C C . VAL A 1 180 ? -0.712 -21.686 -41.088 1.00 41.94 180 VAL A C 1
ATOM 1369 O O . VAL A 1 180 ? -1.220 -22.663 -41.634 1.00 41.94 180 VAL A O 1
ATOM 1372 N N . THR A 1 181 ? 0.566 -21.673 -40.709 1.00 38.88 181 THR A N 1
ATOM 1373 C CA . THR A 1 181 ? 1.379 -22.898 -40.679 1.00 38.88 181 THR A CA 1
ATOM 1374 C C . THR A 1 181 ? 1.313 -23.479 -39.264 1.00 38.88 181 THR A C 1
ATOM 1376 O O . THR A 1 181 ? 1.690 -22.780 -38.321 1.00 38.88 181 THR A O 1
ATOM 1379 N N . PRO A 1 182 ? 0.845 -24.725 -39.062 1.00 42.81 182 PRO A N 1
ATOM 1380 C CA . PRO A 1 182 ? 0.937 -25.376 -37.763 1.00 42.81 182 PRO A CA 1
ATOM 1381 C C . PRO A 1 182 ? 2.409 -25.666 -37.457 1.00 42.81 182 PRO A C 1
ATOM 1383 O O . PRO A 1 182 ? 3.115 -26.254 -38.279 1.00 42.81 182 PRO A O 1
ATOM 1386 N N . LEU A 1 183 ? 2.866 -25.288 -36.264 1.00 40.66 183 LEU A N 1
ATOM 1387 C CA . LEU A 1 183 ? 4.194 -25.641 -35.773 1.00 40.66 183 LEU A CA 1
ATOM 1388 C C . LEU A 1 183 ? 4.245 -27.165 -35.546 1.00 40.66 183 LEU A C 1
ATOM 1390 O O . LEU A 1 183 ? 3.632 -27.682 -34.612 1.00 40.66 183 LEU A O 1
ATOM 1394 N N . ARG A 1 184 ? 4.937 -27.902 -36.426 1.00 41.50 184 ARG A N 1
ATOM 1395 C CA . ARG A 1 184 ? 5.288 -29.313 -36.186 1.00 41.50 184 ARG A CA 1
ATOM 1396 C C . ARG A 1 184 ? 6.328 -29.409 -35.058 1.00 41.50 184 ARG A C 1
ATOM 1398 O O . ARG A 1 184 ? 7.145 -28.499 -34.921 1.00 41.50 184 ARG A O 1
ATOM 1405 N N . PRO A 1 185 ? 6.324 -30.495 -34.265 1.00 43.47 185 PRO A N 1
ATOM 1406 C CA . PRO A 1 185 ? 7.275 -30.673 -33.176 1.00 43.47 185 PRO A CA 1
ATOM 1407 C C . PRO A 1 185 ? 8.700 -30.848 -33.715 1.00 43.47 185 PRO A C 1
ATOM 1409 O O . PRO A 1 185 ? 8.916 -31.496 -34.739 1.00 43.47 185 PRO A O 1
ATOM 1412 N N . ALA A 1 186 ? 9.654 -30.249 -33.004 1.00 45.75 186 ALA A N 1
ATOM 1413 C CA . ALA A 1 186 ? 11.068 -30.224 -33.346 1.00 45.75 186 ALA A CA 1
ATOM 1414 C C . ALA A 1 186 ? 11.686 -31.631 -33.327 1.00 45.75 186 ALA A C 1
ATOM 1416 O O . ALA A 1 186 ? 11.696 -32.303 -32.293 1.00 45.75 186 ALA A O 1
ATOM 1417 N N . THR A 1 187 ? 12.256 -32.052 -34.455 1.00 44.38 187 THR A N 1
ATOM 1418 C CA . THR A 1 187 ? 13.309 -33.067 -34.463 1.00 44.38 187 THR A CA 1
ATOM 1419 C C . THR A 1 187 ? 14.617 -32.405 -34.049 1.00 44.38 187 THR A C 1
ATOM 1421 O O . THR A 1 187 ? 14.961 -31.311 -34.487 1.00 44.38 187 THR A O 1
ATOM 1424 N N . LYS A 1 188 ? 15.294 -33.065 -33.116 1.00 56.97 188 LYS A N 1
ATOM 1425 C CA . LYS A 1 188 ? 16.485 -32.612 -32.408 1.00 56.97 188 LYS A CA 1
ATOM 1426 C C . LYS A 1 188 ? 17.706 -32.719 -33.331 1.00 56.97 188 LYS A C 1
ATOM 1428 O O . LYS A 1 188 ? 18.427 -33.704 -33.246 1.00 56.97 188 LYS A O 1
ATOM 1433 N N . ASP A 1 189 ? 17.912 -31.737 -34.204 1.00 54.69 189 ASP A N 1
ATOM 1434 C CA . ASP A 1 189 ? 19.146 -31.632 -34.990 1.00 54.69 189 ASP A CA 1
ATOM 1435 C C . ASP A 1 189 ? 20.223 -30.901 -34.178 1.00 54.69 189 ASP A C 1
ATOM 1437 O O . ASP A 1 189 ? 20.037 -29.767 -33.728 1.00 54.69 189 ASP A O 1
ATOM 1441 N N . GLU A 1 190 ? 21.370 -31.557 -33.984 1.00 56.53 190 GLU A N 1
ATOM 1442 C CA . GLU A 1 190 ? 22.569 -30.994 -33.338 1.00 56.53 190 GLU A CA 1
ATOM 1443 C C . GLU A 1 190 ? 23.038 -29.692 -34.007 1.00 56.53 190 GLU A C 1
ATOM 1445 O O . GLU A 1 190 ? 23.642 -28.832 -33.359 1.00 56.53 190 GLU A O 1
ATOM 1450 N N . ASP A 1 191 ? 22.681 -29.509 -35.276 1.00 60.75 191 ASP A N 1
ATOM 1451 C CA . ASP A 1 191 ? 22.973 -28.315 -36.059 1.00 60.75 191 ASP A CA 1
ATOM 1452 C C . ASP A 1 191 ? 22.244 -27.077 -35.530 1.00 60.75 191 ASP A C 1
ATOM 1454 O O . ASP A 1 191 ? 22.773 -25.973 -35.628 1.00 60.75 191 ASP A O 1
ATOM 1458 N N . GLN A 1 192 ? 21.085 -27.236 -34.881 1.00 60.28 192 GLN A N 1
ATOM 1459 C CA . GLN A 1 192 ? 20.364 -26.131 -34.242 1.00 60.28 192 GLN A CA 1
ATOM 1460 C C . GLN A 1 192 ? 21.059 -25.664 -32.960 1.00 60.28 192 GLN A C 1
ATOM 1462 O O . GLN A 1 192 ? 21.104 -24.467 -32.676 1.00 60.28 192 GLN A O 1
ATOM 1467 N N . ILE A 1 193 ? 21.638 -26.601 -32.202 1.00 67.88 193 ILE A N 1
ATOM 1468 C CA . ILE A 1 193 ? 22.421 -26.282 -31.005 1.00 67.88 193 ILE A CA 1
ATOM 1469 C C . ILE A 1 193 ? 23.728 -25.607 -31.420 1.00 67.88 193 ILE A C 1
ATOM 1471 O O . ILE A 1 193 ? 24.081 -24.596 -30.825 1.00 67.88 193 ILE A O 1
ATOM 1475 N N . ARG A 1 194 ? 24.404 -26.092 -32.470 1.00 69.19 194 ARG A N 1
ATOM 1476 C CA . ARG A 1 194 ? 25.610 -25.439 -33.008 1.00 69.19 194 ARG A CA 1
ATOM 1477 C C . ARG A 1 194 ? 25.320 -24.030 -33.519 1.00 69.19 194 ARG A C 1
ATOM 1479 O O . ARG A 1 194 ? 26.011 -23.108 -33.114 1.00 69.19 194 ARG A O 1
ATOM 1486 N N . ASN A 1 195 ? 24.233 -23.833 -34.268 1.00 69.31 195 ASN A N 1
ATOM 1487 C CA . ASN A 1 195 ? 23.823 -22.498 -34.720 1.00 69.31 195 ASN A CA 1
ATOM 1488 C C . ASN A 1 195 ? 23.515 -21.551 -33.548 1.00 69.31 195 ASN A C 1
ATOM 1490 O O . ASN A 1 195 ? 23.841 -20.368 -33.587 1.00 69.31 195 ASN A O 1
ATOM 1494 N N . LEU A 1 196 ? 22.892 -22.066 -32.484 1.00 65.25 196 LEU A N 1
ATOM 1495 C CA . LEU A 1 196 ? 22.640 -21.288 -31.272 1.00 65.25 196 LEU A CA 1
ATOM 1496 C C . LEU A 1 196 ? 23.932 -20.968 -30.522 1.00 65.25 196 LEU A C 1
ATOM 1498 O O . LEU A 1 196 ? 24.078 -19.846 -30.054 1.00 65.25 196 LEU A O 1
ATOM 1502 N N . VAL A 1 197 ? 24.866 -21.912 -30.418 1.00 76.06 197 VAL A N 1
ATOM 1503 C CA . VAL A 1 197 ? 26.161 -21.700 -29.761 1.00 76.06 197 VAL A CA 1
ATOM 1504 C C . VAL A 1 197 ? 27.005 -20.695 -30.538 1.00 76.06 197 VAL A C 1
ATOM 1506 O O . VAL A 1 197 ? 27.547 -19.793 -29.912 1.00 76.06 197 VAL A O 1
ATOM 1509 N N . ASP A 1 198 ? 27.041 -20.774 -31.867 1.00 71.94 198 ASP A N 1
ATOM 1510 C CA . ASP A 1 198 ? 27.771 -19.827 -32.716 1.00 71.94 198 ASP A CA 1
ATOM 1511 C C . ASP A 1 198 ? 27.167 -18.424 -32.625 1.00 71.94 198 ASP A C 1
ATOM 1513 O O . ASP A 1 198 ? 27.884 -17.441 -32.459 1.00 71.94 198 ASP A O 1
ATOM 1517 N N . ARG A 1 199 ? 25.835 -18.321 -32.606 1.00 67.12 199 ARG A N 1
ATOM 1518 C CA . ARG A 1 199 ? 25.135 -17.043 -32.447 1.00 67.12 199 ARG A CA 1
ATOM 1519 C C . ARG A 1 199 ? 25.258 -16.471 -31.033 1.00 67.12 199 ARG A C 1
ATOM 1521 O O . ARG A 1 199 ? 25.306 -15.256 -30.869 1.00 67.12 199 ARG A O 1
ATOM 1528 N N . ILE A 1 200 ? 25.318 -17.322 -30.005 1.00 71.31 200 ILE A N 1
ATOM 1529 C CA . ILE A 1 200 ? 25.610 -16.907 -28.626 1.00 71.31 200 ILE A CA 1
ATOM 1530 C C . ILE A 1 200 ? 27.063 -16.458 -28.521 1.00 71.31 200 ILE A C 1
ATOM 1532 O O . ILE A 1 200 ? 27.291 -15.438 -27.887 1.00 71.31 200 ILE A O 1
ATOM 1536 N N . ALA A 1 201 ? 28.006 -17.166 -29.148 1.00 69.00 201 ALA A N 1
ATOM 1537 C CA . ALA A 1 201 ? 29.420 -16.808 -29.194 1.00 69.00 201 ALA A CA 1
ATOM 1538 C C . ALA A 1 201 ? 29.633 -15.478 -29.924 1.00 69.00 201 ALA A C 1
ATOM 1540 O O . ALA A 1 201 ? 30.361 -14.626 -29.435 1.00 69.00 201 ALA A O 1
ATOM 1541 N N . GLU A 1 202 ? 28.931 -15.241 -31.030 1.00 65.69 202 GLU A N 1
ATOM 1542 C CA . GLU A 1 202 ? 28.939 -13.959 -31.737 1.00 65.69 202 GLU A CA 1
ATOM 1543 C C . GLU A 1 202 ? 28.315 -12.843 -30.878 1.00 65.69 202 GLU A C 1
ATOM 1545 O O . GLU A 1 202 ? 28.845 -11.735 -30.791 1.00 65.69 202 GLU A O 1
ATOM 1550 N N . PHE A 1 203 ? 27.240 -13.147 -30.143 1.00 59.22 203 PHE A N 1
ATOM 1551 C CA . PHE A 1 203 ? 26.593 -12.204 -29.228 1.00 59.22 203 PHE A CA 1
ATOM 1552 C C . PHE A 1 203 ? 27.424 -11.910 -27.964 1.00 59.22 203 PHE A C 1
ATOM 1554 O O . PHE A 1 203 ? 27.388 -10.790 -27.449 1.00 59.22 203 PHE A O 1
ATOM 1561 N N . THR A 1 204 ? 28.189 -12.878 -27.453 1.00 55.53 204 THR A N 1
ATOM 1562 C CA . THR A 1 204 ? 29.111 -12.682 -26.326 1.00 55.53 204 THR A CA 1
ATOM 1563 C C . THR A 1 204 ? 30.432 -12.062 -26.763 1.00 55.53 204 THR A C 1
ATOM 1565 O O . THR A 1 204 ? 30.961 -11.251 -26.010 1.00 55.53 204 THR A O 1
ATOM 1568 N N . SER A 1 205 ? 30.922 -12.332 -27.976 1.00 57.78 205 SER A N 1
ATOM 1569 C CA . SER A 1 205 ? 32.077 -11.642 -28.565 1.00 57.78 205 SER A CA 1
ATOM 1570 C C . SER A 1 205 ? 31.778 -10.175 -28.890 1.00 57.78 205 SER A C 1
ATOM 1572 O O . SER A 1 205 ? 32.669 -9.340 -28.749 1.00 57.78 205 SER A O 1
ATOM 1574 N N . ASN A 1 206 ? 30.528 -9.828 -29.228 1.00 52.59 206 ASN A N 1
ATOM 1575 C CA . ASN A 1 206 ? 30.087 -8.433 -29.368 1.00 52.59 206 ASN A CA 1
ATOM 1576 C C . ASN A 1 206 ? 29.726 -7.747 -28.036 1.00 52.59 206 ASN A C 1
ATOM 1578 O O . ASN A 1 206 ? 29.477 -6.538 -28.020 1.00 52.59 206 ASN A O 1
ATOM 1582 N N . ARG A 1 207 ? 29.718 -8.465 -26.904 1.00 50.12 207 ARG A N 1
ATOM 1583 C CA . ARG A 1 207 ? 29.623 -7.839 -25.580 1.00 50.12 207 ARG A CA 1
ATOM 1584 C C . ARG A 1 207 ? 31.010 -7.423 -25.109 1.00 50.12 207 ARG A C 1
ATOM 1586 O O . ARG A 1 207 ? 31.847 -8.249 -24.759 1.00 50.12 207 ARG A O 1
ATOM 1593 N N . ARG A 1 208 ? 31.217 -6.108 -25.021 1.00 46.59 208 ARG A N 1
ATOM 1594 C CA . ARG A 1 208 ? 32.323 -5.527 -24.253 1.00 46.59 208 ARG A CA 1
ATOM 1595 C C . ARG A 1 208 ? 32.307 -6.044 -22.807 1.00 46.59 208 ARG A C 1
ATOM 1597 O O . ARG A 1 208 ? 31.224 -6.231 -22.245 1.00 46.59 208 ARG A O 1
ATOM 1604 N N . PRO A 1 209 ? 33.484 -6.243 -22.191 1.00 41.47 209 PRO A N 1
ATOM 1605 C CA . PRO A 1 209 ? 33.576 -6.630 -20.792 1.00 41.47 209 PRO A CA 1
ATOM 1606 C C . PRO A 1 209 ? 32.893 -5.582 -19.904 1.00 41.47 209 PRO A C 1
ATOM 1608 O O . PRO A 1 209 ? 33.048 -4.374 -20.096 1.00 41.47 209 PRO A O 1
ATOM 1611 N N . ILE A 1 210 ? 32.124 -6.070 -18.930 1.00 45.91 210 ILE A N 1
ATOM 1612 C CA . ILE A 1 210 ? 31.491 -5.265 -17.884 1.00 45.91 210 ILE A CA 1
ATOM 1613 C C . ILE A 1 210 ? 32.613 -4.536 -17.134 1.00 45.91 210 ILE A C 1
ATOM 1615 O O . ILE A 1 210 ? 33.410 -5.175 -16.452 1.00 45.91 210 ILE A O 1
ATOM 1619 N N . GLY A 1 211 ? 32.699 -3.213 -17.307 1.00 49.38 211 GLY A N 1
ATOM 1620 C CA . GLY A 1 211 ? 33.689 -2.372 -16.624 1.00 49.38 211 GLY A CA 1
ATOM 1621 C C . GLY A 1 211 ? 34.320 -1.245 -17.445 1.00 49.38 211 GLY A C 1
ATOM 1622 O O . GLY A 1 211 ? 35.042 -0.440 -16.867 1.00 49.38 211 GLY A O 1
ATOM 1623 N N . GLN A 1 212 ? 34.056 -1.122 -18.750 1.00 37.94 212 GLN A N 1
ATOM 1624 C CA . GLN A 1 212 ? 34.484 0.063 -19.502 1.00 37.94 212 GLN A CA 1
ATOM 1625 C C . GLN A 1 212 ? 33.342 1.078 -19.581 1.00 37.94 212 GLN A C 1
ATOM 1627 O O . GLN A 1 212 ? 32.308 0.813 -20.190 1.00 37.94 212 GLN A O 1
ATOM 1632 N N . ALA A 1 213 ? 33.528 2.216 -18.908 1.00 43.50 213 ALA A N 1
ATOM 1633 C CA . ALA A 1 213 ? 32.609 3.342 -18.938 1.00 43.50 213 ALA A CA 1
ATOM 1634 C C . ALA A 1 213 ? 32.464 3.847 -20.378 1.00 43.50 213 ALA A C 1
ATOM 1636 O O . ALA A 1 213 ? 33.406 4.399 -20.945 1.00 43.50 213 ALA A O 1
ATOM 1637 N N . ASP A 1 214 ? 31.283 3.646 -20.957 1.00 35.47 214 ASP A N 1
ATOM 1638 C CA . ASP A 1 214 ? 30.885 4.336 -22.173 1.00 35.47 214 ASP A CA 1
ATOM 1639 C C . ASP A 1 214 ? 30.504 5.762 -21.766 1.00 35.47 214 ASP A C 1
ATOM 1641 O O . ASP A 1 214 ? 29.543 5.994 -21.028 1.00 35.47 214 ASP A O 1
ATOM 1645 N N . SER A 1 215 ? 31.305 6.727 -22.205 1.00 44.31 215 SER A N 1
ATOM 1646 C CA . SER A 1 215 ? 31.028 8.158 -22.123 1.00 44.31 215 SER A CA 1
ATOM 1647 C C . SER A 1 215 ? 29.935 8.526 -23.128 1.00 44.31 215 SER A C 1
ATOM 1649 O O . SER A 1 215 ? 30.174 9.205 -24.122 1.00 44.31 215 SER A O 1
ATOM 1651 N N . GLY A 1 216 ? 28.728 8.039 -22.869 1.00 40.88 216 GLY A N 1
ATOM 1652 C CA . GLY A 1 216 ? 27.490 8.496 -23.478 1.00 40.88 216 GLY A CA 1
ATOM 1653 C C . GLY A 1 216 ? 26.515 8.750 -22.346 1.00 40.88 216 GLY A C 1
ATOM 1654 O O . GLY A 1 216 ? 25.843 7.824 -21.914 1.00 40.88 216 GLY A O 1
ATOM 1655 N N . MET A 1 217 ? 26.496 9.973 -21.809 1.00 39.75 217 MET A N 1
ATOM 1656 C CA . MET A 1 217 ? 25.555 10.373 -20.760 1.00 39.75 217 MET A CA 1
ATOM 1657 C C . MET A 1 217 ? 24.124 10.352 -21.324 1.00 39.75 217 MET A C 1
ATOM 1659 O O . MET A 1 217 ? 23.789 11.239 -22.112 1.00 39.75 217 MET A O 1
ATOM 1663 N N . PRO A 1 218 ? 23.235 9.420 -20.919 1.00 42.72 218 PRO A N 1
ATOM 1664 C CA . PRO A 1 218 ? 21.822 9.767 -20.840 1.00 42.72 218 PRO A CA 1
ATOM 1665 C C . PRO A 1 218 ? 21.691 10.929 -19.846 1.00 42.72 218 PRO A C 1
ATOM 1667 O O . PRO A 1 218 ? 22.457 10.988 -18.882 1.00 42.72 218 PRO A O 1
ATOM 1670 N N . ALA A 1 219 ? 20.765 11.862 -20.088 1.00 46.28 219 ALA A N 1
ATOM 1671 C CA . ALA A 1 219 ? 20.524 13.006 -19.209 1.00 46.28 219 ALA A CA 1
ATOM 1672 C C . ALA A 1 219 ? 20.425 12.527 -17.753 1.00 46.28 219 ALA A C 1
ATOM 1674 O O . ALA A 1 219 ? 19.492 11.817 -17.376 1.00 46.28 219 ALA A O 1
ATOM 1675 N N . GLN A 1 220 ? 21.461 12.838 -16.978 1.00 52.69 220 GLN A N 1
ATOM 1676 C CA . GLN A 1 220 ? 21.606 12.383 -15.610 1.00 52.69 220 GLN A CA 1
ATOM 1677 C C . GLN A 1 220 ? 20.508 13.087 -14.810 1.00 52.69 220 GLN A C 1
ATOM 1679 O O . GLN A 1 220 ? 20.509 14.318 -14.783 1.00 52.69 220 GLN A O 1
ATOM 1684 N N . PRO A 1 221 ? 19.533 12.365 -14.226 1.00 55.28 221 PRO A N 1
ATOM 1685 C CA . PRO A 1 221 ? 18.550 13.017 -13.377 1.00 55.28 221 PRO A CA 1
ATOM 1686 C C . PRO A 1 221 ? 19.311 13.718 -12.253 1.00 55.28 221 PRO A C 1
ATOM 1688 O O . PRO A 1 221 ? 20.183 13.104 -11.629 1.00 55.28 221 PRO A O 1
ATOM 1691 N N . ASP A 1 222 ? 19.018 15.002 -12.045 1.00 70.0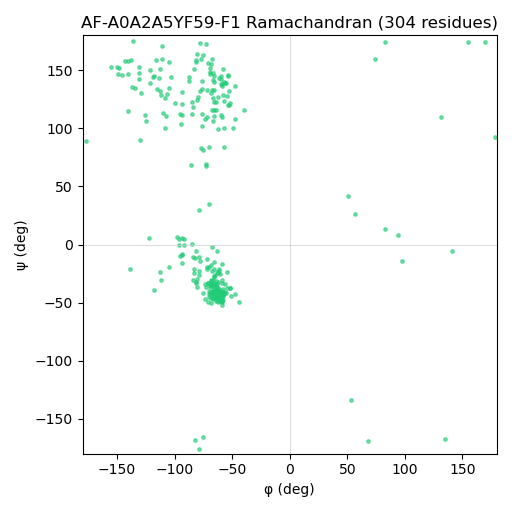0 222 ASP A N 1
ATOM 1692 C CA . ASP A 1 222 ? 19.654 15.788 -10.993 1.00 70.00 222 ASP A CA 1
ATOM 1693 C C . ASP A 1 222 ? 19.517 15.055 -9.656 1.00 70.00 222 ASP A C 1
ATOM 1695 O O . ASP A 1 222 ? 18.440 14.569 -9.291 1.00 70.00 222 ASP A O 1
ATOM 1699 N N . ALA A 1 223 ? 20.629 14.955 -8.928 1.00 76.19 223 ALA A N 1
ATOM 1700 C CA . ALA A 1 223 ? 20.619 14.352 -7.610 1.00 76.19 223 ALA A CA 1
ATOM 1701 C C . ALA A 1 223 ? 19.705 15.184 -6.694 1.00 76.19 223 ALA A C 1
ATOM 1703 O O . ALA A 1 223 ? 19.882 16.407 -6.600 1.00 76.19 223 ALA A O 1
ATOM 1704 N N . PRO A 1 224 ? 18.725 14.569 -6.010 1.00 84.56 224 PRO A N 1
ATOM 1705 C CA . PRO A 1 224 ? 17.906 15.298 -5.054 1.00 84.56 224 PRO A CA 1
ATOM 1706 C C . PRO A 1 224 ? 18.802 15.880 -3.959 1.00 84.56 224 PRO A C 1
ATOM 1708 O O . PRO A 1 224 ? 19.739 15.233 -3.514 1.00 84.56 224 PRO A O 1
ATOM 1711 N N . ARG A 1 225 ? 18.512 17.090 -3.473 1.00 88.75 225 ARG A N 1
ATOM 1712 C CA . ARG A 1 225 ? 19.305 17.700 -2.385 1.00 88.75 225 ARG A CA 1
ATOM 1713 C C . ARG A 1 225 ? 19.081 17.040 -1.021 1.00 88.75 225 ARG A C 1
ATOM 1715 O O . ARG A 1 225 ? 19.886 17.224 -0.114 1.00 88.75 225 ARG A O 1
ATOM 1722 N N . ALA A 1 226 ? 17.974 16.322 -0.869 1.00 90.19 226 ALA A N 1
ATOM 1723 C CA . ALA A 1 226 ? 17.604 15.579 0.326 1.00 90.19 226 ALA A CA 1
ATOM 1724 C C . ALA A 1 226 ? 16.661 14.434 -0.060 1.00 90.19 226 ALA A C 1
ATOM 1726 O O . ALA A 1 226 ? 15.929 14.541 -1.045 1.00 90.19 226 ALA A O 1
ATOM 1727 N N . PHE A 1 227 ? 16.669 13.369 0.733 1.00 90.25 227 PHE A N 1
ATOM 1728 C CA . PHE A 1 227 ? 15.741 12.250 0.620 1.00 90.25 227 PHE A CA 1
ATOM 1729 C C . PHE A 1 227 ? 15.494 11.653 2.012 1.00 90.25 227 PHE A C 1
ATOM 1731 O O . PHE A 1 227 ? 16.375 11.670 2.876 1.00 90.25 227 PHE A O 1
ATOM 1738 N N . ALA A 1 228 ? 14.288 11.149 2.241 1.00 88.75 228 ALA A N 1
ATOM 1739 C CA . ALA A 1 228 ? 13.946 10.302 3.371 1.00 88.75 228 ALA A CA 1
ATOM 1740 C C . ALA A 1 228 ? 14.328 8.853 3.067 1.00 88.75 228 ALA A C 1
ATOM 1742 O O . ALA A 1 228 ? 14.317 8.427 1.912 1.00 88.75 228 ALA A O 1
ATOM 1743 N N . PHE A 1 229 ? 14.642 8.086 4.106 1.00 91.88 229 PHE A N 1
ATOM 1744 C CA . PHE A 1 229 ? 15.013 6.684 3.983 1.00 91.88 229 PHE A CA 1
ATOM 1745 C C . PHE A 1 229 ? 14.461 5.866 5.150 1.00 91.88 229 PHE A C 1
ATOM 1747 O O . PHE A 1 229 ? 14.205 6.400 6.228 1.00 91.88 229 PHE A O 1
ATOM 1754 N N . GLU A 1 230 ? 14.323 4.562 4.936 1.00 88.38 230 GLU A N 1
ATOM 1755 C CA . GLU A 1 230 ? 14.031 3.586 5.986 1.00 88.38 230 GLU A CA 1
ATOM 1756 C C . GLU A 1 230 ? 15.001 2.413 5.880 1.00 88.38 230 GLU A C 1
ATOM 1758 O O . GLU A 1 230 ? 15.417 2.034 4.777 1.00 88.38 230 GLU A O 1
ATOM 1763 N N . THR A 1 231 ? 15.338 1.828 7.028 1.00 88.00 231 THR A N 1
ATOM 1764 C CA . THR A 1 231 ? 16.209 0.656 7.125 1.00 88.00 231 THR A CA 1
ATOM 1765 C C . THR A 1 231 ? 15.465 -0.544 7.690 1.00 88.00 231 THR A C 1
ATOM 1767 O O . THR A 1 231 ? 14.469 -0.389 8.396 1.00 88.00 231 THR A O 1
ATOM 1770 N N . ASP A 1 232 ? 15.975 -1.746 7.438 1.00 86.75 232 ASP A N 1
ATOM 1771 C CA . ASP A 1 232 ? 15.545 -2.934 8.176 1.00 86.75 232 ASP A CA 1
ATOM 1772 C C . ASP A 1 232 ? 16.211 -2.994 9.564 1.00 86.75 232 ASP A C 1
ATOM 1774 O O . ASP A 1 232 ? 16.961 -2.101 9.973 1.00 86.75 232 ASP A O 1
ATOM 1778 N N . ALA A 1 233 ? 15.952 -4.083 10.293 1.00 85.12 233 ALA A N 1
ATOM 1779 C CA . ALA A 1 233 ? 16.548 -4.345 11.600 1.00 85.12 233 ALA A CA 1
ATOM 1780 C C . ALA A 1 233 ? 18.075 -4.572 11.563 1.00 85.12 233 ALA A C 1
ATOM 1782 O O . ALA A 1 233 ? 18.706 -4.532 12.619 1.00 85.12 233 ALA A O 1
ATOM 1783 N N . SER A 1 234 ? 18.663 -4.816 10.386 1.00 85.94 234 SER A N 1
ATOM 1784 C CA . SER A 1 234 ? 20.112 -4.965 10.182 1.00 85.94 234 SER A CA 1
ATOM 1785 C C . SER A 1 234 ? 20.803 -3.658 9.773 1.00 85.94 234 SER A C 1
ATOM 1787 O O . SER A 1 234 ? 22.029 -3.583 9.778 1.00 85.94 234 SER A O 1
ATOM 1789 N N . GLY A 1 235 ? 20.025 -2.611 9.483 1.00 86.50 235 GLY A N 1
ATOM 1790 C CA . GLY A 1 235 ? 20.524 -1.288 9.115 1.00 86.50 235 GLY A CA 1
ATOM 1791 C C . GLY A 1 235 ? 20.643 -1.088 7.612 1.00 86.50 235 GLY A C 1
ATOM 1792 O O . GLY A 1 235 ? 21.163 -0.060 7.185 1.00 86.50 235 GLY A O 1
ATOM 1793 N N . VAL A 1 236 ? 20.146 -2.027 6.806 1.00 91.69 236 VAL A N 1
ATOM 1794 C CA . VAL A 1 236 ? 20.144 -1.921 5.347 1.00 91.69 236 VAL A CA 1
ATOM 1795 C C . VAL A 1 236 ? 18.996 -1.025 4.902 1.00 91.69 236 VAL A C 1
ATOM 1797 O O . VAL A 1 236 ? 17.842 -1.267 5.255 1.00 91.69 236 VAL A O 1
ATOM 1800 N N . ILE A 1 237 ? 19.299 -0.004 4.099 1.00 90.25 237 ILE A N 1
ATOM 1801 C CA . ILE A 1 237 ? 18.314 0.890 3.491 1.00 90.25 237 ILE A CA 1
ATOM 1802 C C . ILE A 1 237 ? 17.433 0.077 2.539 1.00 90.25 237 ILE A C 1
ATOM 1804 O O . ILE A 1 237 ? 17.898 -0.427 1.516 1.00 90.25 237 ILE A O 1
ATOM 1808 N N . LEU A 1 238 ? 16.145 -0.017 2.858 1.00 86.81 238 LEU A N 1
ATOM 1809 C CA . LEU A 1 238 ? 15.134 -0.736 2.071 1.00 86.81 238 LEU A CA 1
ATOM 1810 C C . LEU A 1 238 ? 14.215 0.209 1.295 1.00 86.81 238 LEU A C 1
ATOM 1812 O O . LEU A 1 238 ? 13.579 -0.175 0.304 1.00 86.81 238 LEU A O 1
ATOM 1816 N N . TRP A 1 239 ? 14.154 1.471 1.713 1.00 87.56 239 TRP A N 1
ATOM 1817 C CA . TRP A 1 239 ? 13.305 2.468 1.089 1.00 87.56 239 TRP A CA 1
ATOM 1818 C C . TRP A 1 239 ? 13.945 3.847 1.107 1.00 87.56 239 TRP A C 1
ATOM 1820 O O . TRP A 1 239 ? 14.657 4.201 2.040 1.00 87.56 239 TRP A O 1
ATOM 1830 N N . VAL A 1 240 ? 13.667 4.595 0.041 1.00 87.56 240 VAL A N 1
ATOM 1831 C CA . VAL A 1 240 ? 13.971 6.012 -0.134 1.00 87.56 240 VAL A CA 1
ATOM 1832 C C . VAL A 1 240 ? 12.796 6.678 -0.849 1.00 87.56 240 VAL A C 1
ATOM 1834 O O . VAL A 1 240 ? 12.147 6.023 -1.679 1.00 87.56 240 VAL A O 1
ATOM 1837 N N . ASP A 1 241 ? 12.512 7.940 -0.535 1.00 78.38 241 ASP A N 1
ATOM 1838 C CA . ASP A 1 241 ? 11.411 8.706 -1.142 1.00 78.38 241 ASP A CA 1
ATOM 1839 C C . ASP A 1 241 ? 11.779 9.361 -2.483 1.00 78.38 241 ASP A C 1
ATOM 1841 O O . ASP A 1 241 ? 10.911 9.526 -3.341 1.00 78.38 241 ASP A O 1
ATOM 1845 N N . GLN A 1 242 ? 13.053 9.719 -2.659 1.00 78.62 242 GLN A N 1
ATOM 1846 C CA . GLN A 1 242 ? 13.599 10.469 -3.787 1.00 78.62 242 GLN A CA 1
ATOM 1847 C C . GLN A 1 242 ? 14.942 9.887 -4.243 1.00 78.62 242 GLN A C 1
ATOM 1849 O O . GLN A 1 242 ? 15.659 9.227 -3.491 1.00 78.62 242 GLN A O 1
ATOM 1854 N N . GLY A 1 243 ? 15.300 10.184 -5.492 1.00 84.25 243 GLY A N 1
ATOM 1855 C CA . GLY A 1 243 ? 16.564 9.765 -6.094 1.00 84.25 243 GLY A CA 1
ATOM 1856 C C . GLY A 1 243 ? 16.542 8.339 -6.654 1.00 84.25 243 GLY A C 1
ATOM 1857 O O . GLY A 1 243 ? 15.557 7.602 -6.533 1.00 84.25 243 GLY A O 1
ATOM 1858 N N . PRO A 1 244 ? 17.623 7.925 -7.331 1.00 83.75 244 PRO A N 1
ATOM 1859 C CA . PRO A 1 244 ? 17.684 6.612 -7.951 1.00 83.75 244 PRO A CA 1
ATOM 1860 C C . PRO A 1 244 ? 17.820 5.519 -6.891 1.00 83.75 244 PRO A C 1
ATOM 1862 O O . PRO A 1 244 ? 18.881 5.333 -6.298 1.00 83.75 244 PRO A O 1
ATOM 1865 N N . ARG A 1 245 ? 16.753 4.728 -6.713 1.00 79.75 245 ARG A N 1
ATOM 1866 C CA . ARG A 1 245 ? 16.716 3.606 -5.755 1.00 79.75 245 ARG A CA 1
ATOM 1867 C C . ARG A 1 245 ? 17.892 2.644 -5.913 1.00 79.75 245 ARG A C 1
ATOM 1869 O O . ARG A 1 245 ? 18.414 2.179 -4.909 1.00 79.75 245 ARG A O 1
ATOM 1876 N N . ALA A 1 246 ? 18.329 2.390 -7.147 1.00 77.62 246 ALA A N 1
ATOM 1877 C CA . ALA A 1 246 ? 19.460 1.509 -7.437 1.00 77.62 246 ALA A CA 1
ATOM 1878 C C . ALA A 1 246 ? 20.797 1.986 -6.832 1.00 77.62 246 ALA A C 1
ATOM 1880 O O . ALA A 1 246 ? 21.694 1.171 -6.664 1.00 77.62 246 ALA A O 1
ATOM 1881 N N . ALA A 1 247 ? 20.933 3.277 -6.506 1.00 84.62 247 ALA A N 1
ATOM 1882 C CA . ALA A 1 247 ? 22.135 3.836 -5.885 1.00 84.62 247 ALA A CA 1
ATOM 1883 C C . ALA A 1 247 ? 22.071 3.881 -4.346 1.00 84.62 247 ALA A C 1
ATOM 1885 O O . ALA A 1 247 ? 23.098 4.091 -3.710 1.00 84.62 247 ALA A O 1
ATOM 1886 N N . LEU A 1 248 ? 20.879 3.737 -3.752 1.00 88.12 248 LEU A N 1
ATOM 1887 C CA . LEU A 1 248 ? 20.642 3.994 -2.324 1.00 88.12 248 LEU A CA 1
ATOM 1888 C C . LEU A 1 248 ? 20.174 2.753 -1.557 1.00 88.12 248 LEU A C 1
ATOM 1890 O O . LEU A 1 248 ? 20.570 2.541 -0.414 1.00 88.12 248 LEU A O 1
ATOM 1894 N N . VAL A 1 249 ? 19.322 1.930 -2.172 1.00 88.12 249 VAL A N 1
ATOM 1895 C CA . VAL A 1 249 ? 18.796 0.708 -1.554 1.00 88.12 249 VAL A CA 1
ATOM 1896 C C . VAL A 1 249 ? 19.907 -0.338 -1.481 1.00 88.12 249 VAL A C 1
ATOM 1898 O O . VAL A 1 249 ? 20.595 -0.582 -2.469 1.00 88.12 249 VAL A O 1
ATOM 1901 N N . GLY A 1 250 ? 20.063 -0.968 -0.317 1.00 84.88 250 GLY A N 1
ATOM 1902 C CA . GLY A 1 250 ? 21.137 -1.925 -0.040 1.00 84.88 250 GLY A CA 1
ATOM 1903 C C . GLY A 1 250 ? 22.341 -1.328 0.693 1.00 84.88 250 GLY A C 1
ATOM 1904 O O . GLY A 1 250 ? 23.145 -2.080 1.236 1.00 84.88 250 GLY A O 1
ATOM 1905 N N . LEU A 1 251 ? 22.457 0.003 0.764 1.00 90.69 251 LEU A N 1
ATOM 1906 C CA . LEU A 1 251 ? 23.452 0.657 1.615 1.00 90.69 251 LEU A CA 1
ATOM 1907 C C . LEU A 1 251 ? 23.142 0.386 3.092 1.00 90.69 251 LEU A C 1
ATOM 1909 O O . LEU A 1 251 ? 21.978 0.317 3.471 1.00 90.69 251 LEU A O 1
ATOM 1913 N N . THR A 1 252 ? 24.167 0.239 3.928 1.00 92.44 252 THR A N 1
ATOM 1914 C CA . THR A 1 252 ? 24.003 -0.132 5.342 1.00 92.44 252 THR A CA 1
ATOM 1915 C C . THR A 1 252 ? 24.422 0.991 6.281 1.00 92.44 252 THR A C 1
ATOM 1917 O O . THR A 1 252 ? 25.391 1.690 6.009 1.00 92.44 252 THR A O 1
ATOM 1920 N N . LEU A 1 253 ? 23.701 1.148 7.393 1.00 90.69 253 LEU A N 1
ATOM 1921 C CA . LEU A 1 253 ? 24.068 1.994 8.532 1.00 90.69 253 LEU A CA 1
ATOM 1922 C C . LEU A 1 253 ? 24.786 1.203 9.641 1.00 90.69 253 LEU A C 1
ATOM 1924 O O . LEU A 1 253 ? 25.272 1.806 10.596 1.00 90.69 253 LEU A O 1
ATOM 1928 N N . GLY A 1 254 ? 24.814 -0.130 9.555 1.00 86.19 254 GLY A N 1
ATOM 1929 C CA . GLY A 1 254 ? 25.276 -0.999 10.641 1.00 86.19 254 GLY A CA 1
ATOM 1930 C C . GLY A 1 254 ? 26.794 -1.100 10.777 1.00 86.19 254 GLY A C 1
ATOM 1931 O O . GLY A 1 254 ? 27.293 -1.403 11.859 1.00 86.19 254 GLY A O 1
ATOM 1932 N N . GLU A 1 255 ? 27.530 -0.812 9.706 1.00 84.19 255 GLU A N 1
ATOM 1933 C CA . GLU A 1 255 ? 28.984 -0.943 9.651 1.00 84.19 255 GLU A CA 1
ATOM 1934 C C . GLU A 1 255 ? 29.593 0.350 9.120 1.00 84.19 255 GLU A C 1
ATOM 1936 O O . GLU A 1 255 ? 29.150 0.871 8.099 1.00 84.19 255 GLU A O 1
ATOM 1941 N N . ALA A 1 256 ? 30.598 0.882 9.820 1.00 83.44 256 ALA A N 1
ATOM 1942 C CA . ALA A 1 256 ? 31.332 2.046 9.338 1.00 83.44 256 ALA A CA 1
ATOM 1943 C C . ALA A 1 256 ? 32.019 1.719 8.006 1.00 83.44 256 ALA A C 1
ATOM 1945 O O . ALA A 1 256 ? 32.519 0.608 7.819 1.00 83.44 256 ALA A O 1
ATOM 1946 N N . ALA A 1 257 ? 32.063 2.692 7.095 1.00 79.12 257 ALA A N 1
ATOM 1947 C CA . ALA A 1 257 ? 32.708 2.498 5.802 1.00 79.12 257 ALA A CA 1
ATOM 1948 C C . ALA A 1 257 ? 34.183 2.085 5.977 1.00 79.12 257 ALA A C 1
ATOM 1950 O O . ALA A 1 257 ? 34.970 2.809 6.591 1.00 79.12 257 ALA A O 1
ATOM 1951 N N . LEU A 1 258 ? 34.563 0.937 5.407 1.00 71.38 258 LEU A N 1
ATOM 1952 C CA . LEU A 1 258 ? 35.967 0.594 5.165 1.00 71.38 258 LEU A CA 1
ATOM 1953 C C . LEU A 1 258 ? 36.541 1.533 4.089 1.00 71.38 258 LEU A C 1
ATOM 1955 O O . LEU A 1 258 ? 35.788 2.133 3.318 1.00 71.38 258 LEU A O 1
ATOM 1959 N N . GLU A 1 259 ? 37.868 1.673 4.026 1.00 70.19 259 GLU A N 1
ATOM 1960 C CA . GLU A 1 259 ? 38.516 2.562 3.052 1.00 70.19 259 GLU A CA 1
ATOM 1961 C C . GLU A 1 259 ? 38.037 2.271 1.619 1.00 70.19 259 GLU A C 1
ATOM 1963 O O . GLU A 1 259 ? 38.184 1.162 1.108 1.00 70.19 259 GLU A O 1
ATOM 1968 N N . GLY A 1 260 ? 37.440 3.280 0.975 1.00 69.81 260 GLY A N 1
ATOM 1969 C CA . GLY A 1 260 ? 36.924 3.172 -0.393 1.00 69.81 260 GLY A CA 1
ATOM 1970 C C . GLY A 1 260 ? 35.528 2.550 -0.533 1.00 69.81 260 GLY A C 1
ATOM 1971 O O . GLY A 1 260 ? 35.145 2.222 -1.654 1.00 69.81 260 GLY A O 1
ATOM 1972 N N . GLY A 1 261 ? 34.763 2.400 0.555 1.00 79.81 261 GLY A N 1
ATOM 1973 C CA . GLY A 1 261 ? 33.363 1.954 0.539 1.00 79.81 261 GLY A CA 1
ATOM 1974 C C . GLY A 1 261 ? 32.337 3.074 0.772 1.00 79.81 261 GLY A C 1
ATOM 1975 O O . GLY A 1 261 ? 32.641 4.102 1.377 1.00 79.81 261 GLY A O 1
ATOM 1976 N N . SER A 1 262 ? 31.099 2.862 0.310 1.00 88.06 262 SER A N 1
ATOM 1977 C CA . SER A 1 262 ? 29.950 3.676 0.731 1.00 88.06 262 SER A CA 1
ATOM 1978 C C . SER A 1 262 ? 29.520 3.258 2.134 1.00 88.06 262 SER A C 1
ATOM 1980 O O . SER A 1 262 ? 29.368 2.064 2.390 1.00 88.06 262 SER A O 1
ATOM 1982 N N . GLY A 1 263 ? 29.279 4.210 3.028 1.00 91.31 263 GLY A N 1
ATOM 1983 C CA . GLY A 1 263 ? 28.860 3.881 4.382 1.00 91.31 263 GLY A CA 1
ATOM 1984 C C . GLY A 1 263 ? 28.866 5.052 5.365 1.00 91.31 263 GLY A C 1
ATOM 1985 O O . GLY A 1 263 ? 29.303 6.161 5.035 1.00 91.31 263 GLY A O 1
ATOM 1986 N N . PRO A 1 264 ? 28.370 4.799 6.582 1.00 93.56 264 PRO A N 1
ATOM 1987 C CA . PRO A 1 264 ? 28.299 5.755 7.671 1.00 93.56 264 PRO A CA 1
ATOM 1988 C C . PRO A 1 264 ? 29.665 5.987 8.321 1.00 93.56 264 PRO A C 1
ATOM 1990 O O . PRO A 1 264 ? 30.591 5.178 8.212 1.00 93.56 264 PRO A O 1
ATOM 1993 N N . ASP A 1 265 ? 29.762 7.076 9.077 1.00 91.19 265 ASP A N 1
ATOM 1994 C CA . ASP A 1 265 ? 30.816 7.255 10.068 1.00 91.19 265 ASP A CA 1
ATOM 1995 C C . ASP A 1 265 ? 30.610 6.359 11.313 1.00 91.19 265 ASP A C 1
ATOM 1997 O O . ASP A 1 265 ? 29.579 5.708 11.512 1.00 91.19 265 ASP A O 1
ATOM 2001 N N . GLY A 1 266 ? 31.611 6.340 12.198 1.00 90.44 266 GLY A N 1
ATOM 2002 C CA . GLY A 1 266 ? 31.538 5.583 13.451 1.00 90.44 266 GLY A CA 1
ATOM 2003 C C . GLY A 1 266 ? 30.476 6.095 14.435 1.00 90.44 266 GLY A C 1
ATOM 2004 O O . GLY A 1 266 ? 30.040 5.339 15.304 1.00 90.44 266 GLY A O 1
ATOM 2005 N N . HIS A 1 267 ? 30.033 7.352 14.311 1.00 92.00 267 HIS A N 1
ATOM 2006 C CA . HIS A 1 267 ? 28.973 7.906 15.154 1.00 92.00 267 HIS A CA 1
ATOM 2007 C C . HIS A 1 267 ? 27.617 7.294 14.789 1.00 92.00 267 HIS A C 1
ATOM 2009 O O . HIS A 1 267 ? 26.924 6.786 15.671 1.00 92.00 267 HIS A O 1
ATOM 2015 N N . VAL A 1 268 ? 27.272 7.280 13.500 1.00 94.00 268 VAL A N 1
ATOM 2016 C CA . VAL A 1 268 ? 26.048 6.667 12.972 1.00 94.00 268 VAL A CA 1
ATOM 2017 C C . VAL A 1 268 ? 26.055 5.161 13.210 1.00 94.00 268 VAL A C 1
ATOM 2019 O O . VAL A 1 268 ? 25.094 4.646 13.781 1.00 94.00 268 VAL A O 1
ATOM 2022 N N . ALA A 1 269 ? 27.148 4.466 12.874 1.00 92.94 269 ALA A N 1
ATOM 2023 C CA . ALA A 1 269 ? 27.256 3.023 13.107 1.00 92.94 269 ALA A CA 1
ATOM 2024 C C . ALA A 1 269 ? 27.119 2.678 14.603 1.00 92.94 269 ALA A C 1
ATOM 2026 O O . ALA A 1 269 ? 26.391 1.761 14.988 1.00 92.94 269 ALA A O 1
ATOM 2027 N N . GLY A 1 270 ? 27.749 3.469 15.478 1.00 91.81 270 GLY A N 1
ATOM 2028 C CA . GLY A 1 270 ? 27.647 3.304 16.926 1.00 91.81 270 GLY A CA 1
ATOM 2029 C C . GLY A 1 270 ? 26.257 3.609 17.493 1.00 91.81 270 GLY A C 1
ATOM 2030 O O . GLY A 1 270 ? 25.834 2.943 18.441 1.00 91.81 270 GLY A O 1
ATOM 2031 N N . ALA A 1 271 ? 25.547 4.598 16.943 1.00 92.88 271 ALA A N 1
ATOM 2032 C CA . ALA A 1 271 ? 24.174 4.921 17.327 1.00 92.88 271 ALA A CA 1
ATOM 2033 C C . ALA A 1 271 ? 23.194 3.832 16.871 1.00 92.88 271 ALA A C 1
ATOM 2035 O O . ALA A 1 271 ? 22.323 3.433 17.649 1.00 92.88 271 ALA A O 1
ATOM 2036 N N . PHE A 1 272 ? 23.387 3.297 15.662 1.00 92.25 272 PHE A N 1
ATOM 2037 C CA . PHE A 1 272 ? 22.615 2.175 15.138 1.00 92.25 272 PHE A CA 1
ATOM 2038 C C . PHE A 1 272 ? 22.815 0.909 15.983 1.00 92.25 272 PHE A C 1
ATOM 2040 O O . PHE A 1 272 ? 21.836 0.307 16.423 1.00 92.25 272 PHE A O 1
ATOM 2047 N N . ALA A 1 273 ? 24.063 0.556 16.316 1.00 91.56 273 ALA A N 1
ATOM 2048 C CA . ALA A 1 273 ? 24.377 -0.600 17.162 1.00 91.56 273 ALA A CA 1
ATOM 2049 C C . ALA A 1 273 ? 23.718 -0.526 18.554 1.00 91.56 273 ALA A C 1
ATOM 2051 O O . ALA A 1 273 ? 23.313 -1.542 19.118 1.00 91.56 273 ALA A O 1
ATOM 2052 N N . ARG A 1 274 ? 23.562 0.687 19.100 1.00 92.50 274 ARG A N 1
ATOM 2053 C CA . ARG A 1 274 ? 22.863 0.945 20.373 1.00 92.50 274 ARG A CA 1
ATOM 2054 C C . ARG A 1 274 ? 21.349 1.083 20.223 1.00 92.50 274 ARG A C 1
ATOM 2056 O O . ARG A 1 274 ? 20.672 1.326 21.219 1.00 92.50 274 ARG A O 1
ATOM 2063 N N . ARG A 1 275 ? 20.824 0.959 19.000 1.00 89.62 275 ARG A N 1
ATOM 2064 C CA . ARG A 1 275 ? 19.418 1.198 18.649 1.00 89.62 275 ARG A CA 1
ATOM 2065 C C . ARG A 1 275 ? 18.928 2.554 19.167 1.00 89.62 275 ARG A C 1
ATOM 2067 O O . ARG A 1 275 ? 17.833 2.666 19.707 1.00 89.62 275 ARG A O 1
ATOM 2074 N N . SER A 1 276 ? 19.768 3.577 19.034 1.00 92.75 276 SER A N 1
ATOM 2075 C CA . SER A 1 276 ? 19.503 4.952 19.466 1.00 92.75 276 SER A CA 1
ATOM 2076 C C . SER A 1 276 ? 19.383 5.887 18.267 1.00 92.75 276 SER A C 1
ATOM 2078 O O . SER A 1 276 ? 19.999 5.649 17.229 1.00 92.75 276 SER A O 1
ATOM 2080 N N . GLY A 1 277 ? 18.604 6.960 18.411 1.00 91.25 277 GLY A N 1
ATOM 2081 C CA . GLY A 1 277 ? 18.518 7.986 17.375 1.00 91.25 277 GLY A CA 1
ATOM 2082 C C . GLY A 1 277 ? 19.819 8.779 17.237 1.00 91.25 277 GLY A C 1
ATOM 2083 O O . GLY A 1 277 ? 20.586 8.903 18.191 1.00 91.25 277 GLY A O 1
ATOM 2084 N N . PHE A 1 278 ? 20.040 9.350 16.058 1.00 94.44 278 PHE A N 1
ATOM 2085 C CA . PHE A 1 278 ? 21.161 10.240 15.763 1.00 94.44 278 PHE A CA 1
ATOM 2086 C C . PHE A 1 278 ? 20.709 11.395 14.871 1.00 94.44 278 PHE A C 1
ATOM 2088 O O . PHE A 1 278 ? 19.704 11.310 14.160 1.00 94.44 278 PHE A O 1
ATOM 2095 N N . GLN A 1 279 ? 21.465 12.489 14.902 1.00 94.62 279 GLN A N 1
ATOM 2096 C CA . GLN A 1 279 ? 21.221 13.653 14.059 1.00 94.62 279 GLN A CA 1
ATOM 2097 C C . GLN A 1 279 ? 22.508 14.083 13.380 1.00 94.62 279 GLN A C 1
ATOM 2099 O O . GLN A 1 279 ? 23.562 14.093 14.011 1.00 94.62 279 GLN A O 1
ATOM 2104 N N . ASN A 1 280 ? 22.399 14.524 12.126 1.00 92.50 280 ASN A N 1
ATOM 2105 C CA . ASN A 1 280 ? 23.511 15.087 11.362 1.00 92.50 280 ASN A CA 1
ATOM 2106 C C . ASN A 1 280 ? 24.739 14.163 11.227 1.00 92.50 280 ASN A C 1
ATOM 2108 O O . ASN A 1 280 ? 25.855 14.653 11.055 1.00 92.50 280 ASN A O 1
ATOM 2112 N N . GLY A 1 281 ? 24.541 12.849 11.300 1.00 93.06 281 GLY A N 1
ATOM 2113 C CA . GLY A 1 281 ? 25.605 11.869 11.129 1.00 93.06 281 GLY A CA 1
ATOM 2114 C C . GLY A 1 281 ? 26.100 11.823 9.687 1.00 93.06 281 GLY A C 1
ATOM 2115 O O . GLY A 1 281 ? 25.321 12.064 8.762 1.00 93.06 281 GLY A O 1
ATOM 2116 N N . ARG A 1 282 ? 27.391 11.558 9.479 1.00 94.69 282 ARG A N 1
ATOM 2117 C CA . ARG A 1 282 ? 27.981 11.586 8.139 1.00 94.69 282 ARG A CA 1
ATOM 2118 C C . ARG A 1 282 ? 27.840 10.233 7.455 1.00 94.69 282 ARG A C 1
ATOM 2120 O O . ARG A 1 282 ? 28.040 9.187 8.067 1.00 94.69 282 ARG A O 1
ATOM 2127 N N . PHE A 1 283 ? 27.546 10.278 6.164 1.00 94.31 283 PHE A N 1
ATOM 2128 C CA . PHE A 1 283 ? 27.504 9.113 5.295 1.00 94.31 283 PHE A CA 1
ATOM 2129 C C . PHE A 1 283 ? 28.167 9.446 3.964 1.00 94.31 283 PHE A C 1
ATOM 2131 O O . PHE A 1 283 ? 27.918 10.507 3.395 1.00 94.31 283 PHE A O 1
ATOM 2138 N N . THR A 1 284 ? 29.008 8.555 3.460 1.00 93.94 284 THR A N 1
ATOM 2139 C CA . THR A 1 284 ? 29.673 8.727 2.165 1.00 93.94 284 THR A CA 1
ATOM 2140 C C . THR A 1 284 ? 29.046 7.780 1.155 1.00 93.94 284 THR A C 1
ATOM 2142 O O . THR A 1 284 ? 28.929 6.587 1.422 1.00 93.94 284 THR A O 1
ATOM 2145 N N . ILE A 1 285 ? 28.657 8.297 -0.009 1.00 92.25 285 ILE A N 1
ATOM 2146 C CA . ILE A 1 285 ? 28.197 7.494 -1.146 1.00 92.25 285 ILE A CA 1
ATOM 2147 C C . ILE A 1 285 ? 29.241 7.603 -2.251 1.00 92.25 285 ILE A C 1
ATOM 2149 O O . ILE A 1 285 ? 29.648 8.702 -2.628 1.00 92.25 285 ILE A O 1
ATOM 2153 N N . LEU A 1 286 ? 29.677 6.464 -2.777 1.00 87.31 286 LEU A N 1
ATOM 2154 C CA . LEU A 1 286 ? 30.639 6.392 -3.867 1.00 87.31 286 LEU A CA 1
ATOM 2155 C C . LEU A 1 286 ? 29.955 6.022 -5.180 1.00 87.31 286 LEU A C 1
ATOM 2157 O O . LEU A 1 286 ? 29.183 5.068 -5.249 1.00 87.31 286 LEU A O 1
ATOM 2161 N N . GLY A 1 287 ? 30.318 6.753 -6.235 1.00 81.06 287 GLY A N 1
ATOM 2162 C CA . GLY A 1 287 ? 29.872 6.489 -7.598 1.00 81.06 287 GLY A CA 1
ATOM 2163 C C . GLY A 1 287 ? 28.417 6.876 -7.881 1.00 81.06 287 GLY A C 1
ATOM 2164 O O . GLY A 1 287 ? 27.579 7.035 -6.995 1.00 81.06 287 GLY A O 1
ATOM 2165 N N . GLY A 1 288 ? 28.119 7.040 -9.168 1.00 85.31 288 GLY A N 1
ATOM 2166 C CA . GLY A 1 288 ? 26.787 7.405 -9.638 1.00 85.31 288 GLY A CA 1
ATOM 2167 C C . GLY A 1 288 ? 26.362 8.825 -9.259 1.00 85.31 288 GLY A C 1
ATOM 2168 O O . GLY A 1 288 ? 27.150 9.651 -8.805 1.00 85.31 288 GLY A O 1
ATOM 2169 N N . VAL A 1 289 ? 25.081 9.116 -9.477 1.00 86.19 289 VAL A N 1
ATOM 2170 C CA . VAL A 1 289 ? 24.534 10.475 -9.332 1.00 86.19 289 VAL A CA 1
ATOM 2171 C C . VAL A 1 289 ? 24.429 10.924 -7.871 1.00 86.19 289 VAL A C 1
ATOM 2173 O O . VAL A 1 289 ? 24.377 12.113 -7.605 1.00 86.19 289 VAL A O 1
ATOM 2176 N N . MET A 1 290 ? 24.406 9.975 -6.931 1.00 88.62 290 MET A N 1
ATOM 2177 C CA . MET A 1 290 ? 24.294 10.236 -5.492 1.00 88.62 290 MET A CA 1
ATOM 2178 C C . MET A 1 290 ? 25.662 10.367 -4.809 1.00 88.62 290 MET A C 1
ATOM 2180 O O . MET A 1 290 ? 25.717 10.462 -3.584 1.00 88.62 290 MET A O 1
ATOM 2184 N N . ALA A 1 291 ? 26.761 10.330 -5.571 1.00 90.88 291 ALA A N 1
ATOM 2185 C CA . ALA A 1 291 ? 28.109 10.356 -5.025 1.00 90.88 291 ALA A CA 1
ATOM 2186 C C . ALA A 1 291 ? 28.374 11.624 -4.202 1.00 90.88 291 ALA A C 1
ATOM 2188 O O . ALA A 1 291 ? 28.031 12.732 -4.614 1.00 90.88 291 ALA A O 1
ATOM 2189 N N . GLY A 1 292 ? 29.038 11.458 -3.061 1.00 91.00 292 GLY A N 1
ATOM 2190 C CA . GLY A 1 292 ? 29.446 12.557 -2.197 1.00 91.00 292 GLY A CA 1
ATOM 2191 C C . GLY A 1 292 ? 29.173 12.305 -0.722 1.00 91.00 292 GLY A C 1
ATOM 2192 O O . GLY A 1 292 ? 28.891 11.186 -0.285 1.00 91.00 292 GLY A O 1
ATOM 2193 N N . GLU A 1 293 ? 29.290 13.382 0.048 1.00 93.56 293 GLU A N 1
ATOM 2194 C CA . GLU A 1 293 ? 29.039 13.387 1.483 1.00 93.56 293 GLU A CA 1
ATOM 2195 C C . GLU A 1 293 ? 27.598 13.789 1.783 1.00 93.56 293 GLU A C 1
ATOM 2197 O O . GLU A 1 293 ? 27.099 14.812 1.314 1.00 93.56 293 GLU A O 1
ATOM 2202 N N . TRP A 1 294 ? 26.960 12.998 2.635 1.00 94.81 294 TRP A N 1
ATOM 2203 C CA . TRP A 1 294 ? 25.586 13.164 3.067 1.00 94.81 294 TRP A CA 1
ATOM 2204 C C . TRP A 1 294 ? 25.517 13.324 4.578 1.00 94.81 294 TRP A C 1
ATOM 2206 O O . TRP A 1 294 ? 26.332 12.783 5.329 1.00 94.81 294 TRP A O 1
ATOM 2216 N N . ARG A 1 295 ? 24.503 14.067 5.023 1.00 95.00 295 ARG A N 1
ATOM 2217 C CA . ARG A 1 295 ? 24.128 14.172 6.434 1.00 95.00 295 ARG A CA 1
ATOM 2218 C C . ARG A 1 295 ? 22.825 13.424 6.640 1.00 95.00 295 ARG A C 1
ATOM 2220 O O . ARG A 1 295 ? 21.841 13.705 5.961 1.00 95.00 295 ARG A O 1
ATOM 2227 N N . MET A 1 296 ? 22.819 12.505 7.591 1.00 92.00 296 MET A N 1
ATOM 2228 C CA . MET A 1 296 ? 21.677 11.661 7.909 1.00 92.00 296 MET A CA 1
ATOM 2229 C C . MET A 1 296 ? 21.223 11.917 9.342 1.00 92.00 296 MET A C 1
ATOM 2231 O O . MET A 1 296 ? 22.026 12.148 10.246 1.00 92.00 296 MET A O 1
ATOM 2235 N N . SER A 1 297 ? 19.918 11.846 9.553 1.00 93.00 297 SER A N 1
ATOM 2236 C CA . S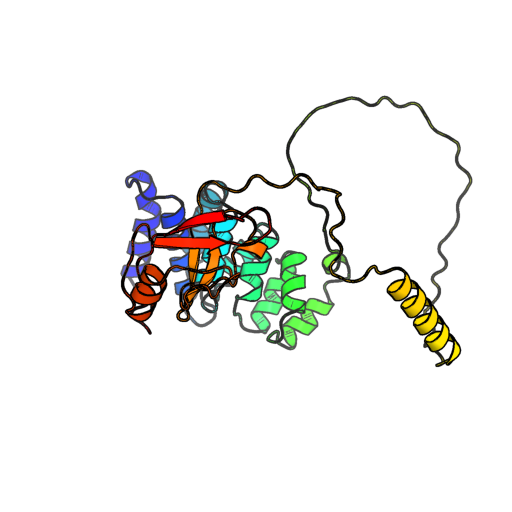ER A 1 297 ? 19.300 11.861 10.875 1.00 93.00 297 SER A CA 1
ATOM 2237 C C . SER A 1 297 ? 18.251 10.764 10.892 1.00 93.00 297 SER A C 1
ATOM 2239 O O . SER A 1 297 ? 17.483 10.650 9.939 1.00 93.00 297 SER A O 1
ATOM 2241 N N . ALA A 1 298 ? 18.212 9.967 11.953 1.00 91.81 298 ALA A N 1
ATOM 2242 C CA . ALA A 1 298 ? 17.227 8.905 12.097 1.00 91.81 298 ALA A CA 1
ATOM 2243 C C . ALA A 1 298 ? 16.866 8.689 13.565 1.00 91.81 298 ALA A C 1
ATOM 2245 O O . ALA A 1 298 ? 17.677 8.915 14.465 1.00 91.81 298 ALA A O 1
ATOM 2246 N N . ALA A 1 299 ? 15.646 8.215 13.795 1.00 91.75 299 ALA A N 1
ATOM 2247 C CA . ALA A 1 299 ? 15.188 7.732 15.087 1.00 91.75 299 ALA A CA 1
ATOM 2248 C C . ALA A 1 299 ? 14.744 6.270 14.933 1.00 91.75 299 ALA A C 1
ATOM 2250 O O . ALA A 1 299 ? 14.111 5.938 13.930 1.00 91.75 299 ALA A O 1
ATOM 2251 N N . PRO A 1 300 ? 15.068 5.391 15.893 1.00 87.00 300 PRO A N 1
ATOM 2252 C CA . PRO A 1 300 ? 14.618 4.011 15.858 1.00 87.00 300 PRO A CA 1
ATOM 2253 C C . PRO A 1 300 ? 13.095 3.962 16.000 1.00 87.00 300 PRO A C 1
ATOM 2255 O O . PRO A 1 300 ? 12.520 4.595 16.887 1.00 87.00 300 PRO A O 1
ATOM 2258 N N . PHE A 1 301 ? 12.451 3.182 15.141 1.00 78.12 301 PHE A N 1
ATOM 2259 C CA . PHE A 1 301 ? 11.043 2.836 15.261 1.00 78.12 301 PHE A CA 1
ATOM 2260 C C . PHE A 1 301 ? 10.954 1.355 15.624 1.00 78.12 301 PHE A C 1
ATOM 2262 O O . PHE A 1 301 ? 11.366 0.496 14.846 1.00 78.12 301 PHE A O 1
ATOM 2269 N N . PHE A 1 302 ? 10.472 1.062 16.830 1.00 71.75 302 PHE A N 1
ATOM 2270 C CA . PHE A 1 302 ? 10.257 -0.308 17.283 1.00 71.75 302 PHE A CA 1
ATOM 2271 C C . PHE A 1 302 ? 8.781 -0.642 17.129 1.00 71.75 302 PHE A C 1
ATOM 2273 O O . PHE A 1 302 ? 7.931 0.036 17.707 1.00 71.75 302 PHE A O 1
ATOM 2280 N N . ASP A 1 303 ? 8.484 -1.685 16.359 1.00 54.91 303 ASP A N 1
ATOM 2281 C CA . ASP A 1 303 ? 7.152 -2.272 16.365 1.00 54.91 303 ASP A CA 1
ATOM 2282 C C . ASP A 1 303 ? 6.909 -2.897 17.754 1.00 54.91 303 ASP A C 1
ATOM 2284 O O . ASP A 1 303 ? 7.702 -3.744 18.175 1.00 54.91 303 ASP A O 1
ATOM 2288 N N . PRO A 1 304 ? 5.853 -2.506 18.491 1.00 44.81 304 PRO A N 1
ATOM 2289 C CA . PRO A 1 304 ? 5.517 -3.116 19.776 1.00 44.81 304 PRO A CA 1
ATOM 2290 C C . PRO A 1 304 ? 5.145 -4.608 19.684 1.00 44.81 304 PRO A C 1
ATOM 2292 O O . PRO A 1 304 ? 4.929 -5.229 20.724 1.00 44.81 304 PRO A O 1
ATOM 2295 N N . GLN A 1 305 ? 5.039 -5.188 18.481 1.00 46.81 305 GLN A N 1
ATOM 2296 C CA . GLN A 1 305 ? 4.814 -6.622 18.264 1.00 46.81 305 GLN A CA 1
ATOM 2297 C C . GLN A 1 305 ? 6.084 -7.436 17.952 1.00 46.81 305 GLN A C 1
ATOM 2299 O O . GLN A 1 305 ? 5.958 -8.623 17.640 1.00 46.81 305 GLN A O 1
ATOM 2304 N N . SER A 1 306 ? 7.280 -6.837 18.035 1.00 47.78 306 SER A N 1
ATOM 2305 C CA . SER A 1 306 ? 8.560 -7.528 17.808 1.00 47.78 306 SER A CA 1
ATOM 2306 C C . SER A 1 306 ? 9.309 -7.909 19.081 1.00 47.78 306 SER A C 1
ATOM 2308 O O . SER A 1 306 ? 9.133 -7.250 20.128 1.00 47.78 306 SER A O 1
#

Radius of gyration: 26.59 Å; Cα contacts (8 Å, |Δi|>4): 316; chains: 1; bounding box: 63×54×75 Å

Foldseek 3Di:
DPVLVVLLVCLVCCVVPPPDQLLVSLLSLVVSQLVAQAPVDPHDPPVSNVSSLVSNVVSVVVDDPVSLLVSLQVCFLSQRHLSVLLSQQPDPLSSNLSNLLRHDYDLVSLLVCVVSGDLSSLLSLVVDPPRDPSNNVSSVVPDCVSVDPPPPPPPDDDDDDDDDDDDDDDDDDDDDDDDDDDDDDDDDDVVVVVVVVVVVVVVVVPDDPPPDDDPDDDPAPAADPDWDFDADLQQFTCDIDDDDCVQRGRAGQQDADDVPDWYWHPVSNVCSVVQAWDFQTWTAGDDGNNGDIDGDTDHHDDDPVD

Sequence (306 aa):
MVRFNDLMHTVLAAENRSGLSAVTLWRQCVDLLAQHDRADRSAMPDEERDLLLDRLAALRPKLSETQRIATAVELGGRLRSPSLIRFFASDRPSVAAAAMARAQLPDLLWAELLPQLTPTARGVLRGRRDTGPYTRKALEAFGPADLVLTTVHQSAGEDDALLLTEAMAPPAEAAAPSVVTPLRPATKDEDQIRNLVDRIAEFTSNRRPIGQADSGMPAQPDAPRAFAFETDASGVILWVDQGPRAALVGLTLGEAALEGGSGPDGHVAGAFARRSGFQNGRFTILGGVMAGEWRMSAAPFFDPQS

Nearest PDB structures (foldseek):
  6m6x-assembly1_C  TM=3.953E-01  e=5.634E+00  Saccharomyces cerevisiae S288C